Protein AF-A0A9D8CS56-F1 (afdb_monomer_lite)

Radius of gyration: 27.48 Å; chains: 1; bounding box: 89×61×82 Å

Secondary structure (DSSP, 8-state):
---PPPTTTT-EEEEE-SSSTHHHHHHHHHHHH-PEEEEPSS--GGGG--TTSSS--SS-HHHHHHHHHHHHHHHS--SEEEEEEEEEEE-SSSS--EEEEEEEEEEETTTTEEEEEEEEE-------EEE-TT-TTHHHHHHTTTTTTSEEEEEESS--SS-EEEE-SHHHHHHHHHHHGGGSTTS-EEEEEE-SGGG-HHHHHHHHHHHHHHHHHHHHHTTT-TT------------SS-SSSTTSTTTGGGTT------------------------------------PPPPPPPPPPP----

pLDDT: mean 74.25, std 27.92, range [23.66, 98.56]

Foldseek 3Di:
DPPPQQPQAQFEEEELDDPDLCVQQQPLLCVQRVYGYHYQPPDPLCCCPDQLGLRDHPDDQQVSQVVSQVVCVVRDVGQKGKYKDKHWDQDDPPVSQTKMKMKMWMAGNVVRDIDMDIDIDSQDLWDKDKDAQPDPCLQVVLVSLVAQLAWKWKAAPADSNDIDTDHRHSVSSNVSQNVHQCVHPNRMMMMTIDLDCNRGVSNSNRSSVRSNVRSVCSSVVCVVPPDDDDDDPPPPPPPPPPPPCPPCVPPPVPPVDDPDPDPDDDDDDDDDDDDDDDDDDDDDDDDDDDDDDDDDDDDDDDDDDDD

Sequence (307 aa):
MIASAHPYAGAVIGLATMHDKGRAVAPPFRRLLGARVLEVTGLDTDQLGTFSGDIARPASPVEVTDVKARMTFEAMDVDCAIASEGSYAPIDRVPLNAAGVEIMTFVDRKRGVVVTETLTTQRTNWRMQRFAAGDPRVEDAATALGLPRCGAIVMRNDDWSHPVKNLSTAAEVRAAIESEAPQSRDGLAVLIPDMRAHRNPWRMMAIRALAWRLARRLAHLFLRRAGLGPRALAARPALRVLRRAHRLDRGACRWLFRLRPRRGAAPARRPSNGLEAELPNLPGSALRLSGVRCAGPARPAAHRPGS

Structure (mmCIF, N/CA/C/O backbone):
data_AF-A0A9D8CS56-F1
#
_entry.id   AF-A0A9D8CS56-F1
#
loop_
_atom_site.group_PDB
_atom_site.id
_atom_site.type_symbol
_atom_site.label_atom_id
_atom_site.label_alt_id
_atom_site.label_comp_id
_atom_site.label_asym_id
_atom_site.label_entity_id
_atom_site.label_seq_id
_atom_site.pdbx_PDB_ins_code
_atom_site.Cartn_x
_atom_site.Cartn_y
_atom_site.Cartn_z
_atom_site.occupancy
_atom_site.B_iso_or_equiv
_atom_site.auth_seq_id
_atom_site.auth_comp_id
_atom_site.auth_asym_id
_atom_site.auth_atom_id
_atom_site.pdbx_PDB_model_num
ATOM 1 N N . MET A 1 1 ? -15.722 -1.149 42.951 1.00 38.47 1 MET A N 1
ATOM 2 C CA . MET A 1 1 ? -15.622 -0.436 41.658 1.00 38.47 1 MET A CA 1
ATOM 3 C C . MET A 1 1 ? -15.072 -1.407 40.630 1.00 38.47 1 MET A C 1
ATOM 5 O O . MET A 1 1 ? -13.915 -1.786 40.743 1.00 38.47 1 MET A O 1
ATOM 9 N N . ILE A 1 2 ? -15.895 -1.878 39.693 1.00 42.03 2 ILE A N 1
ATOM 10 C CA . ILE A 1 2 ? -15.407 -2.722 38.595 1.00 42.03 2 ILE A CA 1
ATOM 11 C C . ILE A 1 2 ? -14.601 -1.794 37.687 1.00 42.03 2 ILE A C 1
ATOM 13 O O . ILE A 1 2 ? -15.154 -0.824 37.168 1.00 42.03 2 ILE A O 1
ATOM 17 N N . ALA A 1 3 ? -13.296 -2.031 37.550 1.00 50.09 3 ALA A N 1
ATOM 18 C CA . ALA A 1 3 ? -12.499 -1.336 36.552 1.00 50.09 3 ALA A CA 1
ATOM 19 C C . ALA A 1 3 ? -13.155 -1.595 35.190 1.00 50.09 3 ALA A C 1
ATOM 21 O O . ALA A 1 3 ? -13.186 -2.732 34.723 1.00 50.09 3 ALA A O 1
ATOM 22 N N . SER A 1 4 ? -13.759 -0.559 34.603 1.00 63.44 4 SER A N 1
ATOM 23 C CA . SER A 1 4 ? -14.393 -0.672 33.293 1.00 63.44 4 SER A CA 1
ATOM 24 C C . SER A 1 4 ? -13.332 -1.132 32.299 1.00 63.44 4 SER A C 1
ATOM 26 O O . SER A 1 4 ? -12.314 -0.457 32.116 1.00 63.44 4 SER A O 1
ATOM 28 N N . ALA A 1 5 ? -13.535 -2.316 31.719 1.00 78.69 5 ALA A N 1
ATOM 29 C CA . ALA A 1 5 ? -12.629 -2.856 30.723 1.00 78.69 5 ALA A CA 1
ATOM 30 C C . ALA A 1 5 ? -12.507 -1.861 29.562 1.00 78.69 5 ALA A C 1
ATOM 32 O O . ALA A 1 5 ? -13.481 -1.222 29.154 1.00 78.69 5 ALA A O 1
ATOM 33 N N . HIS A 1 6 ? -11.294 -1.710 29.032 1.00 87.88 6 HIS A N 1
ATOM 34 C CA . HIS A 1 6 ? -11.052 -0.835 27.892 1.00 87.88 6 HIS A CA 1
ATOM 35 C C . HIS A 1 6 ? -12.007 -1.211 26.736 1.00 87.88 6 HIS A C 1
ATOM 37 O O . HIS A 1 6 ? -12.107 -2.391 26.410 1.00 87.88 6 HIS A O 1
ATOM 43 N N . PRO A 1 7 ? -12.687 -0.261 26.068 1.00 89.88 7 PRO A N 1
ATOM 44 C CA . PRO A 1 7 ? -13.789 -0.572 25.142 1.00 89.88 7 PRO A CA 1
ATOM 45 C C . PRO A 1 7 ? -13.367 -1.327 23.879 1.00 89.88 7 PRO A C 1
ATOM 47 O O . PRO A 1 7 ? -14.213 -1.887 23.191 1.00 89.88 7 PRO A O 1
ATOM 50 N N . TYR A 1 8 ? -12.070 -1.329 23.573 1.00 93.62 8 TYR A N 1
ATOM 51 C CA . TYR A 1 8 ? -11.487 -2.103 22.474 1.00 93.62 8 TYR A CA 1
ATOM 52 C C . TYR A 1 8 ? -10.752 -3.368 22.945 1.00 93.62 8 TYR A C 1
ATOM 54 O O . TYR A 1 8 ? -10.103 -4.025 22.134 1.00 93.62 8 TYR A O 1
ATOM 62 N N . ALA A 1 9 ? -10.806 -3.699 24.241 1.00 93.69 9 ALA A N 1
ATOM 63 C CA . ALA A 1 9 ? -10.206 -4.923 24.759 1.00 93.69 9 ALA A CA 1
ATOM 64 C C . ALA A 1 9 ? -10.926 -6.148 24.180 1.00 93.69 9 ALA A C 1
ATOM 66 O O . ALA A 1 9 ? -12.146 -6.247 24.280 1.00 93.69 9 ALA A O 1
ATOM 67 N N . GLY A 1 10 ? -10.186 -7.063 23.550 1.00 94.19 10 GLY A N 1
ATOM 68 C CA . GLY A 1 10 ? -10.759 -8.275 22.949 1.00 94.19 10 GLY A CA 1
ATOM 69 C C . GLY A 1 10 ? -11.672 -8.032 21.739 1.00 94.19 10 GLY A C 1
ATOM 70 O O . GLY A 1 10 ? -12.295 -8.974 21.255 1.00 94.19 10 GLY A O 1
ATOM 71 N N . ALA A 1 11 ? -11.762 -6.794 21.242 1.00 94.81 11 ALA A N 1
ATOM 72 C CA . ALA A 1 11 ? -12.674 -6.441 20.160 1.00 94.81 11 ALA A CA 1
ATOM 73 C C . ALA A 1 11 ? -12.340 -7.181 18.857 1.00 94.81 11 ALA A C 1
ATOM 75 O O . ALA A 1 11 ? -11.174 -7.445 18.551 1.00 94.81 11 ALA A O 1
ATOM 76 N N . VAL A 1 12 ? -13.370 -7.458 18.061 1.00 96.88 12 VAL A N 1
ATOM 77 C CA . VAL A 1 12 ? -13.216 -7.877 16.667 1.00 96.88 12 VAL A CA 1
ATOM 78 C C . VAL A 1 12 ? -13.220 -6.623 15.798 1.00 96.88 12 VAL A C 1
ATOM 80 O O . VAL A 1 12 ? -14.132 -5.804 15.887 1.00 96.88 12 VAL A O 1
ATOM 83 N N . ILE A 1 13 ? -12.170 -6.450 15.000 1.00 97.31 13 ILE A N 1
ATOM 84 C CA . ILE A 1 13 ? -11.961 -5.276 14.157 1.00 97.31 13 ILE A CA 1
ATOM 85 C C . ILE A 1 13 ? -11.807 -5.752 12.718 1.00 97.31 13 ILE A C 1
ATOM 87 O O . ILE A 1 13 ? -10.907 -6.538 12.423 1.00 97.31 13 ILE A O 1
ATOM 91 N N . GLY A 1 14 ? -12.662 -5.275 11.822 1.00 96.50 14 GLY A N 1
ATOM 92 C CA . GLY A 1 14 ? -12.523 -5.579 10.405 1.00 96.50 14 GLY A CA 1
ATOM 93 C C . GLY A 1 14 ? -11.426 -4.726 9.758 1.00 96.50 14 GLY A C 1
ATOM 94 O O . GLY A 1 14 ? -11.225 -3.567 10.118 1.00 96.50 14 GLY A O 1
ATOM 95 N N . LEU A 1 15 ? -10.679 -5.301 8.825 1.00 95.50 15 LEU A N 1
ATOM 96 C CA . LEU A 1 15 ? -9.621 -4.637 8.073 1.00 95.50 15 LEU A CA 1
ATOM 97 C C . LEU A 1 15 ? -10.021 -4.577 6.601 1.00 95.50 15 LEU A C 1
ATOM 99 O O . LEU A 1 15 ? -9.930 -5.580 5.892 1.00 95.50 15 LEU A O 1
ATOM 103 N N . ALA A 1 16 ? -10.406 -3.388 6.140 1.00 90.00 16 ALA A N 1
ATOM 104 C CA . ALA A 1 16 ? -10.593 -3.113 4.724 1.00 90.00 16 ALA A CA 1
ATOM 105 C C . ALA A 1 16 ? -9.225 -3.034 4.047 1.00 90.00 16 ALA A C 1
ATOM 107 O O . ALA A 1 16 ? -8.492 -2.039 4.129 1.00 90.00 16 ALA A O 1
ATOM 108 N N . THR A 1 17 ? -8.850 -4.132 3.407 1.00 81.81 17 THR A N 1
ATOM 109 C CA . THR A 1 17 ? -7.594 -4.247 2.684 1.00 81.81 17 THR A CA 1
ATOM 110 C C . THR A 1 17 ? -7.735 -5.191 1.509 1.00 81.81 17 THR A C 1
ATOM 112 O O . THR A 1 17 ? -8.437 -6.189 1.584 1.00 81.81 17 THR A O 1
ATOM 115 N N . MET A 1 18 ? -6.955 -4.923 0.468 1.00 72.25 18 MET A N 1
ATOM 116 C CA . MET A 1 18 ? -6.592 -5.919 -0.529 1.00 72.25 18 MET A CA 1
ATOM 117 C C . MET A 1 18 ? -5.161 -6.393 -0.261 1.00 72.25 18 MET A C 1
ATOM 119 O O . MET A 1 18 ? -4.264 -5.569 -0.042 1.00 72.25 18 MET A O 1
ATOM 123 N N . HIS A 1 19 ? -4.968 -7.712 -0.297 1.00 69.56 19 HIS A N 1
ATOM 124 C CA . HIS A 1 19 ? -3.687 -8.427 -0.229 1.00 69.56 19 HIS A CA 1
ATOM 125 C C . HIS A 1 19 ? -2.880 -8.272 1.081 1.00 69.56 19 HIS A C 1
ATOM 127 O O . HIS A 1 19 ? -2.204 -7.263 1.289 1.00 69.56 19 HIS A O 1
ATOM 133 N N . ASP A 1 20 ? -2.850 -9.325 1.906 1.00 80.31 20 ASP A N 1
ATOM 134 C CA . ASP A 1 20 ? -1.835 -9.663 2.927 1.00 80.31 20 ASP A CA 1
ATOM 135 C C . ASP A 1 20 ? -1.492 -8.627 4.019 1.00 80.31 20 ASP A C 1
ATOM 137 O O . ASP A 1 20 ? -0.599 -8.868 4.841 1.00 80.31 20 ASP A O 1
ATOM 141 N N . LYS A 1 21 ? -2.139 -7.456 4.071 1.00 89.44 21 LYS A N 1
ATOM 142 C CA . LYS A 1 21 ? -1.779 -6.406 5.043 1.00 89.44 21 LYS A CA 1
ATOM 143 C C . LYS A 1 21 ? -2.102 -6.809 6.483 1.00 89.44 21 LYS A C 1
ATOM 145 O O . LYS A 1 21 ? -1.465 -6.289 7.404 1.00 89.44 21 LYS A O 1
ATOM 150 N N . GLY A 1 22 ? -3.010 -7.755 6.715 1.00 91.06 22 GLY A N 1
ATOM 151 C CA . GLY A 1 22 ? -3.339 -8.271 8.042 1.00 91.06 22 GLY A CA 1
ATOM 152 C C . GLY A 1 22 ? -2.123 -8.828 8.775 1.00 91.06 22 GLY A C 1
ATOM 153 O O . GLY A 1 22 ? -2.004 -8.626 9.984 1.00 91.06 22 GLY A O 1
ATOM 154 N N . ARG A 1 23 ? -1.126 -9.382 8.068 1.00 93.56 23 ARG A N 1
ATOM 155 C CA . ARG A 1 23 ? 0.134 -9.838 8.692 1.00 93.56 23 ARG A CA 1
ATOM 156 C C . ARG A 1 23 ? 0.931 -8.705 9.353 1.00 93.56 23 ARG A C 1
ATOM 158 O O . ARG A 1 23 ? 1.669 -8.931 10.316 1.00 93.56 23 ARG A O 1
ATOM 165 N N . ALA A 1 24 ? 0.789 -7.478 8.853 1.00 95.50 24 ALA A N 1
ATOM 166 C CA . ALA A 1 24 ? 1.394 -6.286 9.439 1.00 95.50 24 ALA A CA 1
ATOM 167 C C . ALA A 1 24 ? 0.496 -5.639 10.501 1.00 95.50 24 ALA A C 1
ATOM 169 O O . ALA A 1 24 ? 1.011 -5.217 11.538 1.00 95.50 24 ALA A O 1
ATOM 170 N N . VAL A 1 25 ? -0.817 -5.578 10.257 1.00 97.38 25 VAL A N 1
ATOM 171 C CA . VAL A 1 25 ? -1.771 -4.827 11.090 1.00 97.38 25 VAL A CA 1
ATOM 172 C C . VAL A 1 25 ? -2.253 -5.613 12.310 1.00 97.38 25 VAL A C 1
ATOM 174 O O . VAL A 1 25 ? -2.363 -5.040 13.389 1.00 97.38 25 VAL A O 1
ATOM 177 N N . ALA A 1 26 ? -2.504 -6.917 12.196 1.00 96.88 26 ALA A N 1
ATOM 178 C CA . ALA A 1 26 ? -3.077 -7.706 13.287 1.00 96.88 26 ALA A CA 1
ATOM 179 C C . ALA A 1 26 ? -2.172 -7.823 14.534 1.00 96.88 26 ALA A C 1
ATOM 181 O O . ALA A 1 26 ? -2.681 -7.674 15.651 1.00 96.88 26 ALA A O 1
ATOM 182 N N . PRO A 1 27 ? -0.843 -8.053 14.419 1.00 97.81 27 PRO A N 1
ATOM 183 C CA . PRO A 1 27 ? -0.015 -8.315 15.598 1.00 97.81 27 PRO A CA 1
ATOM 184 C C . PRO A 1 27 ? 0.038 -7.167 16.626 1.00 97.81 27 PRO A C 1
ATOM 186 O O . PRO A 1 27 ? -0.083 -7.467 17.816 1.00 97.81 27 PRO A O 1
ATOM 189 N N . PRO A 1 28 ? 0.168 -5.880 16.235 1.00 97.94 28 PRO A N 1
ATOM 190 C CA . PRO A 1 28 ? 0.098 -4.762 17.180 1.00 97.94 28 PRO A CA 1
ATOM 191 C C . PRO A 1 28 ? -1.210 -4.690 17.976 1.00 97.94 28 PRO A C 1
ATOM 193 O O . PRO A 1 28 ? -1.183 -4.507 19.193 1.00 97.94 28 PRO A O 1
ATOM 196 N N . PHE A 1 29 ? -2.351 -4.877 17.308 1.00 97.62 29 PHE A N 1
ATOM 197 C CA . PHE A 1 29 ? -3.674 -4.814 17.936 1.00 97.62 29 PHE A CA 1
ATOM 198 C C . PHE A 1 29 ? -3.899 -5.979 18.898 1.00 97.62 29 PHE A C 1
ATOM 200 O O . PHE A 1 29 ? -4.307 -5.763 20.040 1.00 97.62 29 PHE A O 1
ATOM 207 N N . ARG A 1 30 ? -3.522 -7.197 18.493 1.00 97.56 30 ARG A N 1
ATOM 208 C CA . ARG A 1 30 ? -3.551 -8.369 19.374 1.00 97.56 30 ARG A CA 1
ATOM 209 C C . ARG A 1 30 ? -2.688 -8.158 20.616 1.00 97.56 30 ARG A C 1
ATOM 211 O O . ARG A 1 30 ? -3.107 -8.474 21.722 1.00 97.56 30 ARG A O 1
ATOM 218 N N . ARG A 1 31 ? -1.481 -7.610 20.447 1.00 96.94 31 ARG A N 1
ATOM 219 C CA . ARG A 1 31 ? -0.502 -7.456 21.534 1.00 96.94 31 ARG A CA 1
ATOM 220 C C . ARG A 1 31 ? -0.888 -6.394 22.565 1.00 96.94 31 ARG A C 1
ATOM 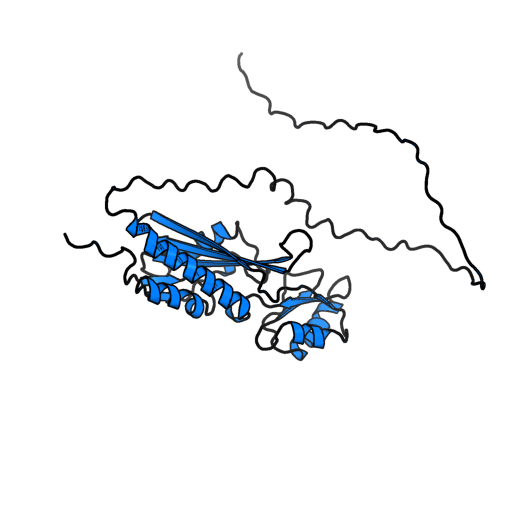222 O O . ARG A 1 31 ? -0.527 -6.565 23.728 1.00 96.94 31 ARG A O 1
ATOM 229 N N . LEU A 1 32 ? -1.537 -5.307 22.141 1.00 95.75 32 LEU A N 1
ATOM 230 C CA . LEU A 1 32 ? -1.844 -4.156 23.003 1.00 95.75 32 LEU A CA 1
ATOM 231 C C . LEU A 1 32 ? -3.288 -4.110 23.499 1.00 95.75 32 LEU A C 1
ATOM 233 O O . LEU A 1 32 ? -3.533 -3.580 24.575 1.00 95.75 32 LEU A O 1
ATOM 237 N N . LEU A 1 33 ? -4.233 -4.633 22.720 1.00 94.94 33 LEU A N 1
ATOM 238 C CA . LEU A 1 33 ? -5.662 -4.580 23.031 1.00 94.94 33 LEU A CA 1
ATOM 239 C C . LEU A 1 33 ? -6.274 -5.977 23.194 1.00 94.94 33 LEU A C 1
ATOM 241 O O . LEU A 1 33 ? -7.449 -6.088 23.514 1.00 94.94 33 LEU A O 1
ATOM 245 N N . GLY A 1 34 ? -5.539 -7.059 22.914 1.00 96.31 34 GLY A N 1
ATOM 246 C CA . GLY A 1 34 ? -6.143 -8.392 22.792 1.00 96.31 34 GLY A CA 1
ATOM 247 C C . GLY A 1 34 ? -7.132 -8.500 21.623 1.00 96.31 34 GLY A C 1
ATOM 248 O O . GLY A 1 34 ? -7.847 -9.490 21.519 1.00 96.31 34 GLY A O 1
ATOM 249 N N . ALA A 1 35 ? -7.192 -7.487 20.753 1.00 96.81 35 ALA A N 1
ATOM 250 C CA . ALA A 1 35 ? -8.159 -7.407 19.670 1.00 96.81 35 ALA A CA 1
ATOM 251 C C . ALA A 1 35 ? -7.811 -8.374 18.529 1.00 96.81 35 ALA A C 1
ATOM 253 O O . ALA A 1 35 ? -6.639 -8.613 18.218 1.00 96.81 35 ALA A O 1
ATOM 254 N N . ARG A 1 36 ? -8.847 -8.902 17.876 1.00 97.12 36 ARG A N 1
ATOM 255 C CA . ARG A 1 36 ? -8.748 -9.749 16.686 1.00 97.12 36 ARG A CA 1
ATOM 256 C C . ARG A 1 36 ? -9.002 -8.894 15.454 1.00 97.12 36 ARG A C 1
ATOM 258 O O . ARG A 1 36 ? -10.095 -8.364 15.295 1.00 97.12 36 ARG A O 1
ATOM 265 N N . VAL A 1 37 ? -8.004 -8.780 14.585 1.00 96.56 37 VAL A N 1
ATOM 266 C CA . VAL A 1 37 ? -8.152 -8.100 13.293 1.00 96.56 37 VAL A CA 1
ATOM 267 C C . VAL A 1 37 ? -8.485 -9.143 12.234 1.00 96.56 37 VAL A C 1
ATOM 269 O O . VAL A 1 37 ? -7.716 -10.089 12.064 1.00 96.56 37 VAL A O 1
ATOM 272 N N . LEU A 1 38 ? -9.620 -8.982 11.559 1.00 94.25 38 LEU A N 1
ATOM 273 C CA . LEU A 1 38 ? -10.092 -9.882 10.509 1.00 94.25 38 LEU A CA 1
ATOM 274 C C . LEU A 1 38 ? -10.072 -9.150 9.169 1.00 94.25 38 LEU A C 1
ATOM 276 O O . LEU A 1 38 ? -10.568 -8.032 9.075 1.00 94.25 38 LEU A O 1
ATOM 280 N N . GLU A 1 39 ? -9.485 -9.755 8.141 1.00 91.81 39 GLU A N 1
ATOM 281 C CA . GLU A 1 39 ? -9.526 -9.187 6.792 1.00 91.81 39 GLU A CA 1
ATOM 282 C C . GLU A 1 39 ? -10.922 -9.347 6.198 1.00 91.81 39 GLU A C 1
ATOM 284 O O . GLU A 1 39 ? -11.537 -10.408 6.316 1.00 91.81 39 GLU A O 1
ATOM 289 N N . VAL A 1 40 ? -11.418 -8.287 5.563 1.00 85.56 40 VAL A N 1
ATOM 290 C CA . VAL A 1 40 ? -12.687 -8.346 4.843 1.00 85.56 40 VAL A CA 1
ATOM 291 C C . VAL A 1 40 ? -12.447 -8.980 3.476 1.00 85.56 40 VAL A C 1
ATOM 293 O O . VAL A 1 40 ? -11.606 -8.512 2.710 1.00 85.56 40 VAL A O 1
ATOM 296 N N . THR A 1 41 ? -13.185 -10.040 3.158 1.00 74.12 41 THR A N 1
ATOM 297 C CA . THR A 1 41 ? -13.141 -10.690 1.845 1.00 74.12 41 THR A CA 1
ATOM 298 C C . THR A 1 41 ? -14.071 -9.981 0.858 1.00 74.12 41 THR A C 1
ATOM 300 O O . THR A 1 41 ? -15.102 -9.436 1.240 1.00 74.12 41 THR A O 1
ATOM 303 N N . GLY A 1 42 ? -13.710 -9.968 -0.428 1.00 68.12 42 GLY A N 1
ATOM 304 C CA . GLY A 1 42 ? -14.586 -9.462 -1.495 1.00 68.12 42 GLY A CA 1
ATOM 305 C C . GLY A 1 42 ? -14.725 -7.936 -1.605 1.00 68.12 42 GLY A C 1
ATOM 306 O O . GLY A 1 42 ? -15.466 -7.478 -2.469 1.00 68.12 42 GLY A O 1
ATOM 307 N N . LEU A 1 43 ? -14.014 -7.139 -0.795 1.00 76.44 43 LEU A N 1
ATOM 308 C CA . LEU A 1 43 ? -13.958 -5.684 -0.981 1.00 76.44 43 LEU A CA 1
ATOM 309 C C . LEU A 1 43 ? -12.937 -5.305 -2.057 1.00 76.44 43 LEU A C 1
ATOM 311 O O . LEU A 1 43 ? -11.724 -5.389 -1.840 1.00 76.44 43 LEU A O 1
ATOM 315 N N . ASP A 1 44 ? -13.431 -4.806 -3.187 1.00 76.31 44 ASP A N 1
ATOM 316 C CA . ASP A 1 44 ? -12.600 -4.148 -4.189 1.00 76.31 44 ASP A CA 1
ATOM 317 C C . ASP A 1 44 ? -12.319 -2.694 -3.777 1.00 76.31 44 ASP A C 1
ATOM 319 O O . ASP A 1 44 ? -13.044 -1.753 -4.100 1.00 76.31 44 ASP A O 1
ATOM 323 N N . THR A 1 45 ? -11.245 -2.506 -3.010 1.00 72.19 45 THR A N 1
ATOM 324 C CA . THR A 1 45 ? -10.807 -1.169 -2.585 1.00 72.19 45 THR A CA 1
ATOM 325 C C . THR A 1 45 ? -10.063 -0.394 -3.676 1.00 72.19 45 THR A C 1
ATOM 327 O O . THR A 1 45 ? -9.766 0.787 -3.464 1.00 72.19 45 THR A O 1
ATOM 330 N N . ASP A 1 46 ? -9.744 -1.028 -4.811 1.00 76.56 46 ASP A N 1
ATOM 331 C CA . ASP A 1 46 ? -9.044 -0.386 -5.927 1.00 76.56 46 ASP A CA 1
ATOM 332 C C . ASP A 1 46 ? -9.976 0.570 -6.701 1.00 76.56 46 ASP A C 1
ATOM 334 O O . ASP A 1 46 ? -9.492 1.517 -7.325 1.00 76.56 46 ASP A O 1
ATOM 338 N N . GLN A 1 47 ? -11.303 0.447 -6.538 1.00 75.38 47 GLN A N 1
ATOM 339 C CA . GLN A 1 47 ? -12.297 1.430 -7.009 1.00 75.38 47 GLN A CA 1
ATOM 340 C C . GLN A 1 47 ? -12.091 2.835 -6.419 1.00 75.38 47 GLN A C 1
ATOM 342 O O . GLN A 1 47 ? -12.469 3.836 -7.023 1.00 75.38 47 GLN A O 1
ATOM 347 N N . LEU A 1 48 ? -11.456 2.930 -5.246 1.00 73.69 48 LEU A N 1
ATOM 348 C CA . LEU A 1 48 ? -11.109 4.202 -4.600 1.00 73.69 48 LEU A CA 1
ATOM 349 C C . LEU A 1 48 ? -9.710 4.704 -4.992 1.00 73.69 48 LEU A C 1
ATOM 351 O O . LEU A 1 48 ? -9.144 5.585 -4.336 1.00 73.69 48 LEU A O 1
ATOM 355 N N . GLY A 1 49 ? -9.149 4.137 -6.058 1.00 74.69 49 GLY A N 1
ATOM 356 C CA . GLY A 1 49 ? -7.824 4.419 -6.575 1.00 74.69 49 GLY A CA 1
ATOM 357 C C . GLY A 1 49 ? -6.842 3.288 -6.285 1.00 74.69 49 GLY A C 1
ATOM 358 O O . GLY A 1 49 ? -6.801 2.717 -5.191 1.00 74.69 49 GLY A O 1
ATOM 359 N N . THR A 1 50 ? -5.992 3.023 -7.270 1.00 76.94 50 THR A N 1
ATOM 360 C CA . THR A 1 50 ? -4.953 1.986 -7.210 1.00 76.94 50 THR A CA 1
ATOM 361 C C . THR A 1 50 ? -3.626 2.574 -6.757 1.00 76.94 50 THR A C 1
ATOM 363 O O . THR A 1 50 ? -3.326 3.751 -6.966 1.00 76.94 50 THR A O 1
ATOM 366 N N . PHE A 1 51 ? -2.774 1.736 -6.166 1.00 76.75 51 PHE A N 1
ATOM 367 C CA . PHE A 1 51 ? -1.421 2.168 -5.822 1.00 76.75 51 PHE A CA 1
ATOM 368 C C . PHE A 1 51 ? -0.547 2.395 -7.072 1.00 76.75 51 PHE A C 1
ATOM 370 O O . PHE A 1 51 ? 0.313 3.270 -7.076 1.00 76.75 51 PHE A O 1
ATOM 377 N N . SER A 1 52 ? -0.758 1.608 -8.128 1.00 74.44 52 SER A N 1
ATOM 378 C CA . SER A 1 52 ? -0.020 1.707 -9.393 1.00 74.44 52 SER A CA 1
ATOM 379 C C . SER A 1 52 ? -0.382 2.940 -10.226 1.00 74.44 52 SER A C 1
ATOM 381 O O . SER A 1 52 ? 0.374 3.278 -11.131 1.00 74.44 52 SER A O 1
ATOM 383 N N . GLY A 1 53 ? -1.471 3.638 -9.888 1.00 74.31 53 GLY A N 1
ATOM 384 C CA . GLY A 1 53 ? -1.848 4.915 -10.495 1.00 74.31 53 GLY A CA 1
ATOM 385 C C . GLY A 1 53 ? -2.752 4.811 -11.726 1.00 74.31 53 GLY A C 1
ATOM 386 O O . GLY A 1 53 ? -3.114 5.846 -12.272 1.00 74.31 53 GLY A O 1
ATOM 387 N N . ASP A 1 54 ? -3.149 3.603 -12.131 1.00 76.38 54 ASP A N 1
ATOM 388 C CA . ASP A 1 54 ? -4.065 3.348 -13.252 1.00 76.38 54 ASP A CA 1
ATOM 389 C C . ASP A 1 54 ? -5.502 3.806 -12.957 1.00 76.38 54 ASP A C 1
ATOM 391 O O . ASP A 1 54 ? -6.159 4.392 -13.812 1.00 76.38 54 ASP A O 1
ATOM 395 N N . ILE A 1 55 ? -5.966 3.628 -11.718 1.00 78.81 55 ILE A N 1
ATOM 396 C CA . ILE A 1 55 ? -7.209 4.239 -11.221 1.00 78.81 55 ILE A CA 1
ATOM 397 C C . ILE A 1 55 ? -6.855 5.404 -10.299 1.00 78.81 55 ILE A C 1
ATOM 399 O O . ILE A 1 55 ? -6.179 5.213 -9.280 1.00 78.81 55 ILE A O 1
ATOM 403 N N . ALA A 1 56 ? -7.323 6.604 -10.650 1.00 81.00 56 ALA A N 1
ATOM 404 C CA . ALA A 1 56 ? -7.119 7.820 -9.872 1.00 81.00 56 ALA A CA 1
ATOM 405 C C . ALA A 1 56 ? -7.937 7.815 -8.573 1.00 81.00 56 ALA A C 1
ATOM 407 O O . ALA A 1 56 ? -9.030 7.257 -8.495 1.00 81.00 56 ALA A O 1
ATOM 408 N N . ARG A 1 57 ? -7.417 8.487 -7.542 1.00 81.44 57 ARG A N 1
ATOM 409 C CA . ARG A 1 57 ? -8.137 8.657 -6.274 1.00 81.44 57 ARG A CA 1
ATOM 410 C C . ARG A 1 57 ? -9.230 9.718 -6.429 1.00 81.44 57 ARG A C 1
ATOM 412 O O . ARG A 1 57 ? -8.935 10.788 -6.961 1.00 81.44 57 ARG A O 1
ATOM 419 N N . PRO A 1 58 ? -10.444 9.488 -5.900 1.00 82.06 58 PRO A N 1
ATOM 420 C CA . PRO A 1 58 ? -11.521 10.476 -5.958 1.00 82.06 58 PRO A CA 1
ATOM 421 C C . PRO A 1 58 ? -11.336 11.626 -4.951 1.00 82.06 58 PRO A C 1
ATOM 423 O O . PRO A 1 58 ? -11.990 12.657 -5.071 1.00 82.06 58 PRO A O 1
ATOM 426 N N . ALA A 1 59 ? -10.469 11.451 -3.947 1.00 86.12 59 ALA A N 1
ATOM 427 C CA . ALA A 1 59 ? -10.277 12.384 -2.840 1.00 86.12 59 ALA A CA 1
ATOM 428 C C . ALA A 1 59 ? -8.848 12.306 -2.267 1.00 86.12 59 ALA A C 1
ATOM 430 O O . ALA A 1 59 ? -7.994 11.562 -2.767 1.00 86.12 59 ALA A O 1
ATOM 431 N N . SER A 1 60 ? -8.567 13.067 -1.203 1.00 86.75 60 SER A N 1
ATOM 432 C CA . SER A 1 60 ? -7.261 13.014 -0.543 1.00 86.75 60 SER A CA 1
ATOM 433 C C . SER A 1 60 ? -6.987 11.625 0.060 1.00 86.75 60 SER A C 1
ATOM 435 O O . SER A 1 60 ? -7.919 10.905 0.424 1.00 86.75 60 SER A O 1
ATOM 437 N N . PRO A 1 61 ? -5.713 11.230 0.248 1.00 87.06 61 PRO A N 1
ATOM 438 C CA . PRO A 1 61 ? -5.383 9.918 0.811 1.00 87.06 61 PRO A CA 1
ATOM 439 C C . PRO A 1 61 ? -5.999 9.668 2.200 1.00 87.06 61 PRO A C 1
ATOM 441 O O . PRO A 1 61 ? -6.346 8.537 2.529 1.00 87.06 61 PRO A O 1
ATOM 444 N N . VAL A 1 62 ? -6.165 10.719 3.011 1.00 89.19 62 VAL A N 1
ATOM 445 C CA . VAL A 1 62 ? -6.800 10.632 4.336 1.00 89.19 62 VAL A CA 1
ATOM 446 C C . VAL A 1 62 ? -8.293 10.338 4.214 1.00 89.19 62 VAL A C 1
ATOM 448 O O . VAL A 1 62 ? -8.786 9.443 4.894 1.00 89.19 62 VAL A O 1
ATOM 451 N N . GLU A 1 63 ? -8.997 11.052 3.333 1.00 90.06 63 GLU A N 1
ATOM 452 C CA . GLU A 1 63 ? -10.429 10.840 3.084 1.00 90.06 63 GLU A CA 1
ATOM 453 C C . GLU A 1 63 ? -10.681 9.449 2.498 1.00 90.06 63 GLU A C 1
ATOM 455 O O . GLU A 1 63 ? -11.538 8.721 2.990 1.00 90.06 63 GLU A O 1
ATOM 460 N N . VAL A 1 64 ? -9.865 9.032 1.524 1.00 90.69 64 VAL A N 1
ATOM 461 C CA . VAL A 1 64 ? -9.923 7.682 0.947 1.00 90.69 64 VAL A CA 1
ATOM 462 C C . VAL A 1 64 ? -9.723 6.610 2.020 1.00 90.69 64 VAL A C 1
ATOM 464 O O . VAL A 1 64 ? -10.421 5.601 2.001 1.00 90.69 64 VAL A O 1
ATOM 467 N N . THR A 1 65 ? -8.815 6.815 2.981 1.00 93.06 65 THR A N 1
ATOM 468 C CA . THR A 1 65 ? -8.594 5.836 4.060 1.00 93.06 65 THR A CA 1
ATOM 469 C C . THR A 1 65 ? -9.812 5.710 4.981 1.00 93.06 65 THR A C 1
ATOM 471 O O . THR A 1 65 ? -10.154 4.595 5.369 1.00 93.06 65 THR A O 1
ATOM 474 N N . ASP A 1 66 ? -10.490 6.813 5.317 1.00 93.62 66 ASP A N 1
ATOM 475 C CA . ASP A 1 66 ? -11.721 6.764 6.124 1.00 93.62 66 ASP A CA 1
ATOM 476 C C . ASP A 1 66 ? -12.856 6.053 5.378 1.00 93.62 66 ASP A C 1
ATOM 478 O O . ASP A 1 66 ? -13.480 5.147 5.932 1.00 93.62 66 ASP A O 1
ATOM 482 N N . VAL A 1 67 ? -13.070 6.390 4.100 1.00 92.69 67 VAL A N 1
ATOM 483 C CA . VAL A 1 67 ? -14.071 5.715 3.257 1.00 92.69 67 VAL A CA 1
ATOM 484 C C . VAL A 1 67 ? -13.771 4.219 3.169 1.00 92.69 67 VAL A C 1
ATOM 486 O O . VAL A 1 67 ? -14.658 3.410 3.438 1.00 92.69 67 VAL A O 1
ATOM 489 N N . LYS A 1 68 ? -12.510 3.837 2.911 1.00 92.12 68 LYS A N 1
ATOM 490 C CA . LYS A 1 68 ? -12.080 2.429 2.905 1.00 92.12 68 LYS A CA 1
ATOM 491 C C . LYS A 1 68 ? -12.413 1.735 4.220 1.00 92.12 68 LYS A C 1
ATOM 493 O O . LYS A 1 68 ? -12.962 0.641 4.198 1.00 92.12 68 LYS A O 1
ATOM 498 N N . ALA A 1 69 ? -12.127 2.358 5.365 1.00 94.56 69 ALA A N 1
ATOM 499 C CA . ALA A 1 69 ? -12.444 1.759 6.660 1.00 94.56 69 ALA A CA 1
ATOM 500 C C . ALA A 1 69 ? -13.953 1.507 6.794 1.00 94.56 69 ALA A C 1
ATOM 502 O O . ALA A 1 69 ? -14.354 0.428 7.226 1.00 94.56 69 ALA A O 1
ATOM 503 N N . ARG A 1 70 ? -14.790 2.455 6.363 1.00 94.75 70 ARG A N 1
ATOM 504 C CA . ARG A 1 70 ? -16.254 2.358 6.463 1.00 94.75 70 ARG A CA 1
ATOM 505 C C . ARG A 1 70 ? -16.877 1.287 5.570 1.00 94.75 70 ARG A C 1
ATOM 507 O O . ARG A 1 70 ? -17.850 0.684 6.010 1.00 94.75 70 ARG A O 1
ATOM 514 N N . MET A 1 71 ? -16.287 0.975 4.411 1.00 92.12 71 MET A N 1
ATOM 515 C CA . MET A 1 71 ? -16.739 -0.134 3.544 1.00 92.12 71 MET A CA 1
ATOM 516 C C . MET A 1 71 ? -16.782 -1.481 4.283 1.00 92.12 71 MET A C 1
ATOM 518 O O . MET A 1 71 ? -17.573 -2.359 3.956 1.00 92.12 71 MET A O 1
ATOM 522 N N . THR A 1 72 ? -15.968 -1.640 5.331 1.00 93.38 72 THR A N 1
ATOM 523 C CA . THR A 1 72 ? -15.985 -2.832 6.191 1.00 93.38 72 THR A CA 1
ATOM 524 C C . THR A 1 72 ? -17.367 -3.122 6.772 1.00 93.38 72 THR A C 1
ATOM 526 O O . THR A 1 72 ? -17.732 -4.283 6.907 1.00 93.38 72 THR A O 1
ATOM 529 N N . PHE A 1 73 ? -18.142 -2.089 7.111 1.00 93.38 73 PHE A N 1
ATOM 530 C CA . PHE A 1 73 ? -19.437 -2.249 7.777 1.00 93.38 73 PHE A CA 1
ATOM 531 C C . PHE A 1 73 ? -20.544 -2.762 6.857 1.00 93.38 73 PHE A C 1
ATOM 533 O O . PHE A 1 73 ? -21.568 -3.222 7.354 1.00 93.38 73 PHE A O 1
ATOM 540 N N . GLU A 1 74 ? -20.345 -2.669 5.544 1.00 90.19 74 GLU A N 1
ATOM 541 C CA . GLU A 1 74 ? -21.266 -3.202 4.538 1.00 90.19 74 GLU A CA 1
ATOM 542 C C . GLU A 1 74 ? -21.009 -4.693 4.290 1.00 90.19 74 GLU A C 1
ATOM 544 O O . GLU A 1 74 ? -21.932 -5.445 3.997 1.00 90.19 74 GLU A O 1
ATOM 549 N N . ALA A 1 75 ? -19.756 -5.128 4.445 1.00 87.88 75 ALA A N 1
ATOM 550 C CA . ALA A 1 75 ? -19.318 -6.489 4.147 1.00 87.88 75 ALA A CA 1
ATOM 551 C C . ALA A 1 75 ? -19.142 -7.379 5.392 1.00 87.88 75 ALA A C 1
ATOM 553 O O . ALA A 1 75 ? -19.047 -8.599 5.270 1.00 87.88 75 ALA A O 1
ATOM 554 N N . MET A 1 76 ? -19.069 -6.798 6.593 1.00 90.25 76 MET A N 1
ATOM 555 C CA . MET A 1 76 ? -18.814 -7.527 7.833 1.00 90.25 76 MET A CA 1
ATOM 556 C C . MET A 1 76 ? -19.608 -6.943 9.005 1.00 90.25 76 MET A C 1
ATOM 558 O O . MET A 1 76 ? -19.592 -5.732 9.237 1.00 90.25 76 MET A O 1
ATOM 562 N N . ASP A 1 77 ? -20.240 -7.810 9.802 1.00 93.00 77 ASP A N 1
ATOM 563 C CA . ASP A 1 77 ? -20.931 -7.388 11.025 1.00 93.00 77 ASP A CA 1
ATOM 564 C C . ASP A 1 77 ? -19.945 -7.173 12.184 1.00 93.00 77 ASP A C 1
ATOM 566 O O . ASP A 1 77 ? -19.712 -8.032 13.035 1.00 93.00 77 ASP A O 1
ATOM 570 N N . VAL A 1 78 ? -19.302 -6.007 12.172 1.00 95.25 78 VAL A N 1
ATOM 571 C CA . VAL A 1 78 ? -18.379 -5.536 13.209 1.00 95.25 78 VAL A CA 1
ATOM 572 C C . VAL A 1 78 ? -18.646 -4.072 13.529 1.00 95.25 78 VAL A C 1
ATOM 574 O O . VAL A 1 78 ? -19.104 -3.300 12.692 1.00 95.25 78 VAL A O 1
ATOM 577 N N . ASP A 1 79 ? -18.305 -3.649 14.744 1.00 96.12 79 ASP A N 1
ATOM 578 C CA . ASP A 1 79 ? -18.471 -2.249 15.158 1.00 96.12 79 ASP A CA 1
ATOM 579 C C . ASP A 1 79 ? -17.234 -1.387 14.930 1.00 96.12 79 ASP A C 1
ATOM 581 O O . ASP A 1 79 ? -17.304 -0.157 14.991 1.00 96.12 79 ASP A O 1
ATOM 585 N N . CYS A 1 80 ? -16.096 -2.036 14.701 1.00 97.56 80 CYS A N 1
ATOM 586 C CA . CYS A 1 80 ? -14.804 -1.399 14.549 1.00 97.56 80 CYS A CA 1
ATOM 587 C C . CYS A 1 80 ? -14.179 -1.795 13.215 1.00 97.56 80 CYS A C 1
ATOM 589 O O . CYS A 1 80 ? -14.161 -2.976 12.863 1.00 97.56 80 CYS A O 1
ATOM 591 N N . ALA A 1 81 ? -13.610 -0.819 12.517 1.00 97.44 81 ALA A N 1
ATOM 592 C CA . ALA A 1 81 ? -12.949 -1.031 11.241 1.00 97.44 81 ALA A CA 1
ATOM 593 C C . ALA A 1 81 ? -11.613 -0.292 11.153 1.00 97.44 81 ALA A C 1
ATOM 595 O O . ALA A 1 81 ? -11.432 0.766 11.759 1.00 97.44 81 ALA A O 1
ATOM 596 N N . ILE A 1 82 ? -10.679 -0.848 10.384 1.00 97.38 82 ILE A N 1
ATOM 597 C CA . ILE A 1 82 ? -9.390 -0.247 10.046 1.00 97.38 82 ILE A CA 1
ATOM 598 C C . ILE A 1 82 ? -9.209 -0.276 8.532 1.00 97.38 82 ILE A C 1
ATOM 600 O O . ILE A 1 82 ? -9.544 -1.261 7.881 1.00 97.38 82 ILE A O 1
ATOM 604 N N . ALA A 1 83 ? -8.595 0.763 7.978 1.00 95.38 83 ALA A N 1
ATOM 605 C CA . ALA A 1 83 ? -8.029 0.733 6.634 1.00 95.38 83 ALA A CA 1
ATOM 606 C C . ALA A 1 83 ? -6.663 1.414 6.599 1.00 95.38 83 ALA A C 1
ATOM 608 O O . ALA A 1 83 ? -6.300 2.158 7.512 1.00 95.38 83 ALA A O 1
ATOM 609 N N . SER A 1 84 ? -5.909 1.156 5.529 1.00 94.12 84 SER A N 1
ATOM 610 C CA . SER A 1 84 ? -4.625 1.812 5.270 1.00 94.12 84 SER A CA 1
ATOM 611 C C . SER A 1 84 ? -4.481 2.256 3.819 1.00 94.12 84 SER A C 1
ATOM 613 O O . SER A 1 84 ? -4.854 1.520 2.901 1.00 94.12 84 SER A O 1
ATOM 615 N N . GLU A 1 85 ? -3.862 3.417 3.627 1.00 92.00 85 GLU A N 1
ATOM 616 C CA . GLU A 1 85 ? -3.506 3.994 2.331 1.00 92.00 85 GLU A CA 1
ATOM 617 C C . GLU A 1 85 ? -2.068 4.512 2.368 1.00 92.00 85 GLU A C 1
ATOM 619 O O . GLU A 1 85 ? -1.568 4.875 3.428 1.00 92.00 85 GLU A O 1
ATOM 624 N N . GLY A 1 86 ? -1.396 4.583 1.220 1.00 91.25 86 GLY A N 1
ATOM 625 C CA . GLY A 1 86 ? -0.046 5.135 1.180 1.00 91.25 86 GLY A CA 1
ATOM 626 C C . GLY A 1 86 ? 0.306 5.797 -0.140 1.00 91.25 86 GLY A C 1
ATOM 627 O O . GLY A 1 86 ? -0.300 5.521 -1.170 1.00 91.25 86 GLY A O 1
ATOM 628 N N . SER A 1 87 ? 1.310 6.664 -0.115 1.00 90.88 87 SER A N 1
ATOM 629 C CA . SER A 1 87 ? 1.870 7.324 -1.295 1.00 90.88 87 SER A CA 1
ATOM 630 C C . SER A 1 87 ? 3.387 7.334 -1.193 1.00 90.88 87 SER A C 1
ATOM 632 O O . SER A 1 87 ? 3.922 7.672 -0.141 1.00 90.88 87 SER A O 1
ATOM 634 N N . TYR A 1 88 ? 4.081 6.993 -2.278 1.00 91.50 88 TYR A N 1
ATOM 635 C CA . TYR A 1 88 ? 5.542 7.021 -2.347 1.00 91.50 88 TYR A CA 1
ATOM 636 C C . TYR A 1 88 ? 5.977 7.811 -3.570 1.00 91.50 88 TYR A C 1
ATOM 638 O O . TYR A 1 88 ? 5.480 7.582 -4.667 1.00 91.50 88 TYR A O 1
ATOM 646 N N . ALA A 1 89 ? 6.864 8.773 -3.350 1.00 85.75 89 ALA A N 1
ATOM 647 C CA . ALA A 1 89 ? 7.355 9.688 -4.367 1.00 85.75 89 ALA A CA 1
ATOM 648 C C . ALA A 1 89 ? 8.646 10.367 -3.861 1.00 85.75 89 ALA A C 1
ATOM 650 O O . ALA A 1 89 ? 8.993 10.250 -2.682 1.00 85.75 89 ALA A O 1
ATOM 651 N N . PRO A 1 90 ? 9.378 11.102 -4.710 1.00 81.69 90 PRO A N 1
ATOM 652 C CA . PRO A 1 90 ? 10.362 12.068 -4.229 1.00 81.69 90 PRO A CA 1
ATOM 653 C C . PRO A 1 90 ? 9.606 13.193 -3.502 1.00 81.69 90 PRO A C 1
ATOM 655 O O . PRO A 1 90 ? 8.875 13.942 -4.151 1.00 81.69 90 PRO A O 1
ATOM 658 N N . ILE A 1 91 ? 9.692 13.271 -2.169 1.00 67.69 91 ILE A N 1
ATOM 659 C CA . ILE A 1 91 ? 8.827 14.181 -1.381 1.00 67.69 91 ILE A CA 1
ATOM 660 C C . ILE A 1 91 ? 9.539 15.021 -0.321 1.00 67.69 91 ILE A C 1
ATOM 662 O O . ILE A 1 91 ? 8.899 15.914 0.234 1.00 67.69 91 ILE A O 1
ATOM 666 N N . ASP A 1 92 ? 10.838 14.836 -0.081 1.00 58.34 92 ASP A N 1
ATOM 667 C CA . ASP A 1 92 ? 11.562 15.709 0.848 1.00 58.34 92 ASP A CA 1
ATOM 668 C C . ASP A 1 92 ? 12.259 16.872 0.138 1.00 58.34 92 ASP A C 1
ATOM 670 O O . ASP A 1 92 ? 12.810 16.747 -0.955 1.00 58.34 92 ASP A O 1
ATOM 674 N N . ARG A 1 93 ? 12.154 18.058 0.749 1.00 55.22 93 ARG A N 1
ATOM 675 C CA . ARG A 1 93 ? 12.728 19.303 0.232 1.00 55.22 93 ARG A CA 1
ATOM 676 C C . ARG A 1 93 ? 14.242 19.160 0.107 1.00 55.22 93 ARG A C 1
ATOM 678 O O . ARG A 1 93 ? 14.888 18.806 1.082 1.00 55.22 93 ARG A O 1
ATOM 685 N N . VAL A 1 94 ? 14.727 19.497 -1.092 1.00 51.72 94 VAL A N 1
ATOM 686 C CA . VAL A 1 94 ? 16.120 19.642 -1.552 1.00 51.72 94 VAL A CA 1
ATOM 687 C C . VAL A 1 94 ? 17.172 19.132 -0.550 1.00 51.72 94 VAL A C 1
ATOM 689 O O . VAL A 1 94 ? 17.471 19.841 0.413 1.00 51.72 94 VAL A O 1
ATOM 692 N N . PRO A 1 95 ? 17.782 17.958 -0.799 1.00 56.66 95 PRO A N 1
ATOM 693 C CA . PRO A 1 95 ? 17.643 17.099 -1.985 1.00 56.66 95 PRO A CA 1
ATOM 694 C C . PRO A 1 95 ? 16.320 16.303 -2.016 1.00 56.66 95 PRO A C 1
ATOM 696 O O . PRO A 1 95 ? 15.809 15.917 -0.970 1.00 56.66 95 PRO A O 1
ATOM 699 N N . LEU A 1 96 ? 15.779 16.059 -3.224 1.00 69.75 96 LEU A N 1
ATOM 700 C CA . LEU A 1 96 ? 14.528 15.319 -3.499 1.00 69.75 96 LEU A CA 1
ATOM 701 C C . LEU A 1 96 ? 14.645 13.824 -3.155 1.00 69.75 96 LEU A C 1
ATOM 703 O O . LEU A 1 96 ? 14.607 12.958 -4.031 1.00 69.75 96 LEU A O 1
ATOM 707 N N . ASN A 1 97 ? 14.799 13.518 -1.873 1.00 79.31 97 ASN A N 1
ATOM 708 C CA . ASN A 1 97 ? 14.936 12.151 -1.405 1.00 79.31 97 ASN A CA 1
ATOM 709 C C . ASN A 1 97 ? 13.614 11.396 -1.555 1.00 79.31 97 ASN A C 1
ATOM 711 O O . ASN A 1 97 ? 12.516 11.930 -1.349 1.00 79.31 97 ASN A O 1
ATOM 715 N N . ALA A 1 98 ? 13.738 10.125 -1.924 1.00 88.19 98 ALA A N 1
ATOM 716 C CA . ALA A 1 98 ? 12.619 9.209 -1.979 1.00 88.19 98 ALA A CA 1
ATOM 717 C C . ALA A 1 98 ? 12.034 9.013 -0.578 1.00 88.19 98 ALA A C 1
ATOM 719 O O . ALA A 1 98 ? 12.748 8.676 0.367 1.00 88.19 98 ALA A O 1
ATOM 720 N N . ALA A 1 99 ? 10.724 9.191 -0.453 1.00 90.56 99 ALA A N 1
ATOM 721 C CA . ALA A 1 99 ? 10.028 8.952 0.795 1.00 90.56 99 ALA A CA 1
ATOM 722 C C . ALA A 1 99 ? 8.609 8.432 0.549 1.00 90.56 99 ALA A C 1
ATOM 724 O O . ALA A 1 99 ? 8.063 8.468 -0.555 1.00 90.56 99 ALA A O 1
ATOM 725 N N . GLY A 1 100 ? 8.043 7.869 1.606 1.00 92.25 100 GLY A N 1
ATOM 726 C CA . GLY A 1 100 ? 6.686 7.363 1.653 1.00 92.25 100 GLY A CA 1
ATOM 727 C C . GLY A 1 100 ? 5.899 8.012 2.768 1.00 92.25 100 GLY A C 1
ATOM 728 O O . GLY A 1 100 ? 6.453 8.347 3.813 1.00 92.25 100 GLY A O 1
ATOM 729 N N . VAL A 1 101 ? 4.598 8.129 2.553 1.00 93.00 101 VAL A N 1
ATOM 730 C CA . VAL A 1 101 ? 3.610 8.468 3.569 1.00 93.00 101 VAL A CA 1
ATOM 731 C C . VAL A 1 101 ? 2.618 7.320 3.633 1.00 93.00 101 VAL A C 1
ATOM 733 O O . VAL A 1 101 ? 1.990 6.996 2.632 1.00 93.00 101 VAL A O 1
ATOM 736 N N . GLU A 1 102 ? 2.478 6.716 4.803 1.00 95.44 102 GLU A N 1
ATOM 737 C CA . GLU A 1 102 ? 1.453 5.723 5.115 1.00 95.44 102 GLU A CA 1
ATOM 738 C C . GLU A 1 102 ? 0.407 6.356 6.033 1.00 95.44 102 GLU A C 1
ATOM 740 O O . GLU A 1 102 ? 0.742 7.118 6.940 1.00 95.44 102 GLU A O 1
ATOM 745 N N . ILE A 1 103 ? -0.861 6.039 5.809 1.00 95.94 103 ILE A N 1
ATOM 746 C CA . ILE A 1 103 ? -2.016 6.531 6.559 1.00 95.94 103 ILE A CA 1
ATOM 747 C C . ILE A 1 103 ? -2.832 5.324 7.004 1.00 95.94 103 ILE A C 1
ATOM 749 O O . ILE A 1 103 ? -2.992 4.360 6.260 1.00 95.94 103 ILE A O 1
ATOM 753 N N . MET A 1 104 ? -3.333 5.364 8.235 1.00 97.50 104 MET A N 1
ATOM 754 C CA . MET A 1 104 ? -4.186 4.320 8.784 1.00 97.50 104 MET A CA 1
ATOM 755 C C . MET A 1 104 ? -5.290 4.952 9.614 1.00 97.50 104 MET A C 1
ATOM 757 O O . MET A 1 104 ? -5.011 5.756 10.508 1.00 97.50 104 MET A O 1
ATOM 761 N N . THR A 1 105 ? -6.528 4.572 9.324 1.00 97.56 105 THR A N 1
ATOM 762 C CA . THR A 1 105 ? -7.718 5.089 10.001 1.00 97.56 105 THR A CA 1
ATOM 763 C C . THR A 1 105 ? -8.424 3.953 10.713 1.00 97.56 105 THR A C 1
ATOM 765 O O . THR A 1 105 ? -8.649 2.903 10.121 1.00 97.56 105 THR A O 1
ATOM 768 N N . PHE A 1 106 ? -8.756 4.177 11.981 1.00 98.06 106 PHE A N 1
ATOM 769 C CA . PHE A 1 106 ? -9.653 3.357 12.785 1.00 98.06 106 PHE A CA 1
ATOM 770 C C . PHE A 1 106 ? -10.998 4.069 12.939 1.00 98.06 106 PHE A C 1
ATOM 772 O O . PHE A 1 106 ? -11.024 5.266 13.241 1.00 98.06 106 PHE A O 1
ATOM 779 N N . VAL A 1 107 ? -12.094 3.326 12.802 1.00 97.56 107 VAL A N 1
ATOM 780 C CA . VAL A 1 107 ? -13.469 3.809 12.966 1.00 97.56 107 VAL A CA 1
ATOM 781 C C . VAL A 1 107 ? -14.207 2.912 13.958 1.00 97.56 107 VAL A C 1
ATOM 783 O O . VAL A 1 107 ? -14.246 1.704 13.762 1.00 97.56 107 VAL A O 1
ATOM 786 N N . ASP A 1 108 ? -14.824 3.499 14.986 1.00 96.69 108 ASP A N 1
ATOM 787 C CA . ASP A 1 108 ? -15.851 2.870 15.831 1.00 96.69 108 ASP A CA 1
ATOM 788 C C . ASP A 1 108 ? -17.200 3.530 15.516 1.00 96.69 108 ASP A C 1
ATOM 790 O O . ASP A 1 108 ? -17.418 4.708 15.834 1.00 96.69 108 ASP A O 1
ATOM 794 N N . ARG A 1 109 ? -18.110 2.764 14.898 1.00 94.75 109 ARG A N 1
ATOM 795 C CA . ARG A 1 109 ? -19.438 3.258 14.497 1.00 94.75 109 ARG A CA 1
ATOM 796 C C . ARG A 1 109 ? -20.395 3.437 15.677 1.00 94.75 109 ARG A C 1
ATOM 798 O O . ARG A 1 109 ? -21.228 4.335 15.638 1.00 94.75 109 ARG A O 1
ATOM 805 N N . LYS A 1 110 ? -20.257 2.641 16.744 1.00 93.75 110 LYS A N 1
ATOM 806 C CA . LYS A 1 110 ? -21.113 2.720 17.942 1.00 93.75 110 LYS A CA 1
ATOM 807 C C . LYS A 1 110 ? -20.818 3.966 18.771 1.00 93.75 110 LYS A C 1
ATOM 809 O O . LYS A 1 110 ? -21.726 4.538 19.364 1.00 93.75 110 LYS A O 1
ATOM 814 N N . ARG A 1 111 ? -19.552 4.384 18.832 1.00 92.38 111 ARG A N 1
ATOM 815 C CA . ARG A 1 111 ? -19.105 5.533 19.644 1.00 92.38 111 ARG A CA 1
ATOM 816 C C . ARG A 1 111 ? -18.846 6.797 18.829 1.00 92.38 111 ARG A C 1
ATOM 818 O O . ARG A 1 111 ? -18.491 7.819 19.414 1.00 92.38 111 ARG A O 1
ATOM 825 N N . GLY A 1 112 ? -18.979 6.731 17.503 1.00 92.81 112 GLY A N 1
ATOM 826 C CA . GLY A 1 112 ? -18.679 7.847 16.603 1.00 92.81 112 GLY A CA 1
ATOM 827 C C . GLY A 1 112 ? -17.211 8.281 16.658 1.00 92.81 112 GLY A C 1
ATOM 828 O O . GLY A 1 112 ? -16.908 9.463 16.503 1.00 92.81 112 GLY A O 1
ATOM 829 N N . VAL A 1 113 ? -16.292 7.350 16.936 1.00 94.44 113 VAL A N 1
ATOM 830 C CA . VAL A 1 113 ? -14.861 7.647 17.081 1.00 94.44 113 VAL A CA 1
ATOM 831 C C . VAL A 1 113 ? -14.147 7.363 15.768 1.00 94.44 113 VAL A C 1
ATOM 833 O O . VAL A 1 113 ? -14.226 6.259 15.241 1.00 94.44 113 VAL A O 1
ATOM 836 N N . VAL A 1 114 ? -13.391 8.346 15.281 1.00 95.81 114 VAL A N 1
ATOM 837 C CA . VAL A 1 114 ? -12.487 8.196 14.135 1.00 95.81 114 VAL A CA 1
ATOM 838 C C . VAL A 1 114 ? -11.087 8.615 14.563 1.00 95.81 114 VAL A C 1
ATOM 840 O O . VAL A 1 114 ? -10.887 9.712 15.092 1.00 95.81 114 VAL A O 1
ATOM 843 N N . VAL A 1 115 ? -10.109 7.736 14.361 1.00 96.38 115 VAL A N 1
ATOM 844 C CA . VAL A 1 115 ? -8.706 7.982 14.703 1.00 96.38 115 VAL A CA 1
ATOM 845 C C . VAL A 1 115 ? -7.842 7.700 13.488 1.00 96.38 115 VAL A C 1
ATOM 847 O O . VAL A 1 115 ? -7.699 6.552 13.084 1.00 96.38 115 VAL A O 1
ATOM 850 N N . THR A 1 116 ? -7.219 8.746 12.950 1.00 96.25 116 THR A N 1
ATOM 851 C CA . THR A 1 116 ? -6.269 8.637 11.837 1.00 96.25 116 THR A CA 1
ATOM 852 C C . THR A 1 116 ? -4.844 8.894 12.315 1.00 96.25 116 THR A C 1
ATOM 854 O O . THR A 1 116 ? -4.586 9.831 13.079 1.00 96.25 116 THR A O 1
ATOM 857 N N . GLU A 1 117 ? -3.919 8.067 11.838 1.00 97.44 117 GLU A N 1
ATOM 858 C CA . GLU A 1 117 ? -2.477 8.180 12.030 1.00 97.44 117 GLU A CA 1
ATOM 859 C C . GLU A 1 117 ? -1.754 8.240 10.675 1.00 97.44 117 GLU A C 1
ATOM 861 O O . GLU A 1 117 ? -2.161 7.578 9.723 1.00 97.44 117 GLU A O 1
ATOM 866 N N . THR A 1 118 ? -0.652 8.996 10.604 1.00 95.94 118 THR A N 1
ATOM 867 C CA . THR A 1 118 ? 0.185 9.158 9.396 1.00 95.94 118 THR A CA 1
ATOM 868 C C . THR A 1 118 ? 1.679 8.963 9.677 1.00 95.94 118 THR A C 1
ATOM 870 O O . THR A 1 118 ? 2.256 9.695 10.482 1.00 95.94 118 THR A O 1
ATOM 873 N N . LEU A 1 119 ? 2.351 8.033 9.005 1.00 95.44 119 LEU A N 1
ATOM 874 C CA . LEU A 1 119 ? 3.792 7.802 9.130 1.00 95.44 119 LEU A CA 1
ATOM 875 C C . LEU A 1 119 ? 4.526 8.202 7.849 1.00 95.44 119 LEU A C 1
ATOM 877 O O . LEU A 1 119 ? 4.276 7.623 6.798 1.00 95.44 119 LEU A O 1
ATOM 881 N N . THR A 1 120 ? 5.485 9.120 7.962 1.00 93.44 120 THR A N 1
ATOM 882 C CA . THR A 1 120 ? 6.460 9.392 6.897 1.00 93.44 120 THR A CA 1
ATOM 883 C C . THR A 1 120 ? 7.689 8.501 7.076 1.00 93.44 120 THR A C 1
ATOM 885 O O . THR A 1 120 ? 8.144 8.292 8.202 1.00 93.44 120 THR A O 1
ATOM 888 N N . THR A 1 121 ? 8.239 7.970 5.985 1.00 91.69 121 THR A N 1
ATOM 889 C CA . THR A 1 121 ? 9.442 7.128 5.994 1.00 91.69 121 THR A CA 1
ATOM 890 C C . THR A 1 121 ? 10.348 7.438 4.808 1.00 91.69 121 THR A C 1
ATOM 892 O O . THR A 1 121 ? 9.885 7.512 3.677 1.00 91.69 121 THR A O 1
ATOM 895 N N . GLN A 1 122 ? 11.651 7.545 5.056 1.00 90.75 122 GLN A N 1
ATOM 896 C CA . GLN A 1 122 ? 12.686 7.560 4.011 1.00 90.75 122 GLN A CA 1
ATOM 897 C C . GLN A 1 122 ? 13.256 6.158 3.747 1.00 90.75 122 GLN A C 1
ATOM 899 O O . GLN A 1 122 ? 14.026 5.945 2.816 1.00 90.75 122 GLN A O 1
ATOM 904 N N . ARG A 1 123 ? 12.865 5.159 4.550 1.00 91.50 123 ARG A N 1
ATOM 905 C CA . ARG A 1 123 ? 13.243 3.759 4.340 1.00 91.50 123 ARG A CA 1
ATOM 906 C C . ARG A 1 123 ? 12.368 3.165 3.241 1.00 91.50 123 ARG A C 1
ATOM 908 O O . ARG A 1 123 ? 11.370 2.499 3.516 1.00 91.50 123 ARG A O 1
ATOM 915 N N . THR A 1 124 ? 12.735 3.451 2.002 1.00 92.25 124 THR A N 1
ATOM 916 C CA . THR A 1 124 ? 12.050 2.992 0.797 1.00 92.25 124 THR A CA 1
ATOM 917 C C . THR A 1 124 ? 13.061 2.721 -0.310 1.00 92.25 124 THR A C 1
ATOM 919 O O . THR A 1 124 ? 14.105 3.361 -0.373 1.00 92.25 124 THR A O 1
ATOM 922 N N . ASN A 1 125 ? 12.742 1.780 -1.194 1.00 92.94 125 ASN A N 1
ATOM 923 C CA . ASN A 1 125 ? 13.460 1.592 -2.450 1.00 92.94 125 ASN A CA 1
ATOM 924 C C . ASN A 1 125 ? 12.868 2.436 -3.585 1.00 92.94 125 ASN A C 1
ATOM 926 O O . ASN A 1 125 ? 13.255 2.237 -4.735 1.00 92.94 125 ASN A O 1
ATOM 930 N N . TRP A 1 126 ? 11.917 3.332 -3.295 1.00 92.88 126 TRP A N 1
ATOM 931 C CA . TRP A 1 126 ? 11.270 4.155 -4.309 1.00 92.88 126 TRP A CA 1
ATOM 932 C C . TRP A 1 126 ? 12.292 4.904 -5.162 1.00 92.88 126 TRP A C 1
ATOM 934 O O . TRP A 1 126 ? 13.115 5.663 -4.658 1.00 92.88 126 TRP A O 1
ATOM 944 N N . ARG A 1 127 ? 12.209 4.689 -6.471 1.00 91.19 127 ARG A N 1
ATOM 945 C CA . ARG A 1 127 ? 12.968 5.406 -7.489 1.00 91.19 127 ARG A CA 1
ATOM 946 C C . ARG A 1 127 ? 12.326 5.179 -8.840 1.00 91.19 127 ARG A C 1
ATOM 948 O O . ARG A 1 127 ? 11.710 4.145 -9.071 1.00 91.19 127 ARG A O 1
ATOM 955 N N . MET A 1 128 ? 12.491 6.156 -9.711 1.00 92.44 128 MET A N 1
ATOM 956 C CA . MET A 1 128 ? 11.944 6.138 -11.055 1.00 92.44 128 MET A CA 1
ATOM 957 C C . MET A 1 128 ? 13.099 6.275 -12.030 1.00 92.44 128 MET A C 1
ATOM 959 O O . MET A 1 128 ? 13.857 7.242 -11.959 1.00 92.44 128 MET A O 1
ATOM 963 N N . GLN A 1 129 ? 13.235 5.299 -12.915 1.00 94.94 129 GLN A N 1
ATOM 964 C CA . GLN A 1 129 ? 14.298 5.244 -13.910 1.00 94.94 129 GLN A CA 1
ATOM 965 C C . GLN A 1 129 ? 13.685 5.107 -15.299 1.00 94.94 129 GLN A C 1
ATOM 967 O O . GLN A 1 129 ? 12.566 4.615 -15.432 1.00 94.94 129 GLN A O 1
ATOM 972 N N . ARG A 1 130 ? 14.397 5.578 -16.323 1.00 97.44 130 ARG A N 1
ATOM 973 C CA . ARG A 1 130 ? 13.947 5.542 -17.717 1.00 97.44 130 ARG A CA 1
ATOM 974 C C . ARG A 1 130 ? 14.964 4.807 -18.566 1.00 97.44 130 ARG A C 1
ATOM 976 O O . ARG A 1 130 ? 16.156 5.079 -18.426 1.00 97.44 130 ARG A O 1
ATOM 983 N N . PHE A 1 131 ? 14.481 3.937 -19.441 1.00 98.31 131 PHE A N 1
ATOM 984 C CA . PHE A 1 131 ? 15.311 3.085 -20.284 1.00 98.31 131 PHE A CA 1
ATOM 985 C C . PHE A 1 131 ? 14.771 3.059 -21.708 1.00 98.31 131 PHE A C 1
ATOM 987 O O . PHE A 1 131 ? 13.558 3.006 -21.909 1.00 98.31 131 PHE A O 1
ATOM 994 N N . ALA A 1 132 ? 15.680 3.084 -22.679 1.00 98.31 132 ALA A N 1
ATOM 995 C CA . ALA A 1 132 ? 15.371 2.676 -24.042 1.00 98.31 132 ALA A CA 1
ATOM 996 C C . ALA A 1 132 ? 15.419 1.141 -24.144 1.00 98.31 132 ALA A C 1
ATOM 998 O O . ALA A 1 132 ? 16.012 0.473 -23.291 1.00 98.31 132 ALA A O 1
ATOM 999 N N . ALA A 1 133 ? 14.831 0.581 -25.202 1.00 97.38 133 ALA A N 1
ATOM 1000 C CA . ALA A 1 133 ? 15.006 -0.835 -25.513 1.00 97.38 133 ALA A CA 1
ATOM 1001 C C . ALA A 1 133 ? 16.500 -1.158 -25.733 1.00 97.38 133 ALA A C 1
ATOM 1003 O O . ALA A 1 133 ? 17.217 -0.388 -26.374 1.00 97.38 133 ALA A O 1
ATOM 1004 N N . GLY A 1 134 ? 16.969 -2.282 -25.183 1.00 96.56 134 GLY A N 1
ATOM 1005 C CA . GLY A 1 134 ? 18.369 -2.714 -25.280 1.00 96.56 134 GLY A CA 1
ATOM 1006 C C . GLY A 1 134 ? 19.363 -1.977 -24.369 1.00 96.56 134 GLY A C 1
ATOM 1007 O O . GLY A 1 134 ? 20.567 -2.174 -24.515 1.00 96.56 134 GLY A O 1
ATOM 1008 N N . ASP A 1 135 ? 18.907 -1.132 -23.436 1.00 97.56 135 ASP A N 1
ATOM 1009 C CA . ASP A 1 135 ? 19.806 -0.448 -22.497 1.00 97.56 135 ASP A CA 1
ATOM 1010 C C . ASP A 1 135 ? 20.499 -1.459 -21.553 1.00 97.56 135 ASP A C 1
ATOM 1012 O O . ASP A 1 135 ? 19.817 -2.163 -20.801 1.00 97.56 135 ASP A O 1
ATOM 1016 N N . PRO A 1 136 ? 21.846 -1.527 -21.526 1.00 95.56 136 PRO A N 1
ATOM 1017 C CA . PRO A 1 136 ? 22.571 -2.526 -20.739 1.00 95.56 136 PRO A CA 1
ATOM 1018 C C . PRO A 1 136 ? 22.432 -2.326 -19.223 1.00 95.56 136 PRO A C 1
ATOM 1020 O O . PRO A 1 136 ? 22.734 -3.231 -18.452 1.00 95.56 136 PRO A O 1
ATOM 1023 N N . ARG A 1 137 ? 21.961 -1.156 -18.770 1.00 96.56 137 ARG A N 1
ATOM 1024 C CA . ARG A 1 137 ? 21.836 -0.816 -17.341 1.00 96.56 137 ARG A CA 1
ATOM 1025 C C . ARG A 1 137 ? 20.581 -1.395 -16.684 1.00 96.56 137 ARG A C 1
ATOM 1027 O O . ARG A 1 137 ? 20.396 -1.231 -15.477 1.00 96.56 137 ARG A O 1
ATOM 1034 N N . VAL A 1 138 ? 19.693 -2.031 -17.453 1.00 96.25 138 VAL A N 1
ATOM 1035 C CA . VAL A 1 138 ? 18.423 -2.579 -16.948 1.00 96.25 138 VAL A CA 1
ATOM 1036 C C . VAL A 1 138 ? 18.654 -3.649 -15.878 1.00 96.25 138 VAL A C 1
ATOM 1038 O O . VAL A 1 138 ? 17.966 -3.637 -14.857 1.00 96.25 138 VAL A O 1
ATOM 1041 N N . GLU A 1 139 ? 19.648 -4.520 -16.060 1.00 93.12 139 GLU A N 1
ATOM 1042 C CA . GLU A 1 139 ? 19.970 -5.594 -15.107 1.00 93.12 139 GLU A CA 1
ATOM 1043 C C . GLU A 1 139 ? 20.405 -5.043 -13.741 1.00 93.12 139 GLU A C 1
ATOM 1045 O O . GLU A 1 139 ? 19.880 -5.443 -12.695 1.00 93.12 139 GLU A O 1
ATOM 1050 N N . ASP A 1 140 ? 21.307 -4.059 -13.742 1.00 94.50 140 ASP A N 1
ATOM 1051 C CA . ASP A 1 140 ? 21.781 -3.396 -12.524 1.00 94.50 140 ASP A CA 1
ATOM 1052 C C . ASP A 1 140 ? 20.639 -2.650 -11.825 1.00 94.50 140 ASP A C 1
ATOM 1054 O O . ASP A 1 140 ? 20.474 -2.717 -10.603 1.00 94.50 140 ASP A O 1
ATOM 1058 N N . ALA A 1 141 ? 19.793 -1.971 -12.604 1.00 94.81 141 ALA A N 1
ATOM 1059 C CA . ALA A 1 141 ? 18.633 -1.257 -12.092 1.00 94.81 141 ALA A CA 1
ATOM 1060 C C . ALA A 1 141 ? 17.609 -2.198 -11.440 1.00 94.81 141 ALA A C 1
ATOM 1062 O O . ALA A 1 141 ? 17.071 -1.871 -10.373 1.00 94.81 141 ALA A O 1
ATOM 1063 N N . ALA A 1 142 ? 17.361 -3.352 -12.061 1.00 93.12 142 ALA A N 1
ATOM 1064 C CA . ALA A 1 142 ? 16.483 -4.405 -11.572 1.00 93.12 142 ALA A CA 1
ATOM 1065 C C . ALA A 1 142 ? 17.037 -5.040 -10.284 1.00 93.12 142 ALA A C 1
ATOM 1067 O O . ALA A 1 142 ? 16.314 -5.176 -9.293 1.00 93.12 142 ALA A O 1
ATOM 1068 N N . THR A 1 143 ? 18.342 -5.310 -10.238 1.00 90.19 143 THR A N 1
ATOM 1069 C CA . THR A 1 143 ? 19.038 -5.798 -9.036 1.00 90.19 143 THR A CA 1
ATOM 1070 C C . THR A 1 143 ? 18.928 -4.793 -7.891 1.00 90.19 143 THR A C 1
ATOM 1072 O O . THR A 1 143 ? 18.505 -5.139 -6.785 1.00 90.19 143 THR A O 1
ATOM 1075 N N . ALA A 1 144 ? 19.172 -3.509 -8.167 1.00 92.00 144 ALA A N 1
ATOM 1076 C CA . ALA A 1 144 ? 19.009 -2.440 -7.189 1.00 92.00 144 ALA A CA 1
ATOM 1077 C C . ALA A 1 144 ? 17.557 -2.304 -6.680 1.00 92.00 144 ALA A C 1
ATOM 1079 O O . ALA A 1 144 ? 17.331 -1.665 -5.650 1.00 92.00 144 ALA A O 1
ATOM 1080 N N . LEU A 1 145 ? 16.538 -2.865 -7.374 1.00 92.06 145 LEU A N 1
ATOM 1081 C CA . LEU A 1 145 ? 15.134 -2.832 -6.900 1.00 92.06 145 LEU A CA 1
ATOM 1082 C C . LEU A 1 145 ? 14.932 -3.769 -5.721 1.00 92.06 145 LEU A C 1
ATOM 1084 O O . LEU A 1 145 ? 13.994 -3.557 -4.949 1.00 92.06 145 LEU A O 1
ATOM 1088 N N . GLY A 1 146 ? 15.835 -4.732 -5.558 1.00 92.31 146 GLY A N 1
ATOM 1089 C CA . GLY A 1 146 ? 15.699 -5.827 -4.621 1.00 92.31 146 GLY A CA 1
ATOM 1090 C C . GLY A 1 146 ? 14.827 -6.948 -5.176 1.00 92.31 146 GLY A C 1
ATOM 1091 O O . GLY A 1 146 ? 14.159 -7.609 -4.385 1.00 92.31 146 GLY A O 1
ATOM 1092 N N . LEU A 1 147 ? 14.780 -7.145 -6.501 1.00 92.69 147 LEU A N 1
ATOM 1093 C CA . LEU A 1 147 ? 14.174 -8.340 -7.100 1.00 92.69 147 LEU A CA 1
ATOM 1094 C C . LEU A 1 147 ? 14.903 -9.614 -6.607 1.00 92.69 147 LEU A C 1
ATOM 1096 O O . LEU A 1 147 ? 16.108 -9.556 -6.363 1.00 92.69 147 LEU A O 1
ATOM 1100 N N . PRO A 1 148 ? 14.212 -10.758 -6.432 1.00 93.06 148 PRO A N 1
ATOM 1101 C CA . PRO A 1 148 ? 12.761 -10.961 -6.547 1.00 93.06 148 PRO A CA 1
ATOM 1102 C C . PRO A 1 148 ? 11.992 -10.601 -5.265 1.00 93.06 148 PRO A C 1
ATOM 1104 O O . PRO A 1 148 ? 10.774 -10.745 -5.193 1.00 93.06 148 PRO A O 1
ATOM 1107 N N . ARG A 1 149 ? 12.695 -10.156 -4.215 1.00 93.50 149 ARG A N 1
ATOM 1108 C CA . ARG A 1 149 ? 12.097 -9.849 -2.908 1.00 93.50 149 ARG A CA 1
ATOM 1109 C C . ARG A 1 149 ? 11.113 -8.677 -2.981 1.00 93.50 149 ARG A C 1
ATOM 1111 O O . ARG A 1 149 ? 10.166 -8.616 -2.197 1.00 93.50 149 ARG A O 1
ATOM 1118 N N . CYS A 1 150 ? 11.361 -7.740 -3.886 1.00 94.19 150 CYS A N 1
ATOM 1119 C CA . CYS A 1 150 ? 10.430 -6.689 -4.272 1.00 94.19 150 CYS A CA 1
ATOM 1120 C C . CYS A 1 150 ? 9.903 -6.967 -5.676 1.00 94.19 150 CYS A C 1
ATOM 1122 O O . CYS A 1 150 ? 10.589 -7.609 -6.461 1.00 94.19 150 CYS A O 1
ATOM 1124 N N . GLY A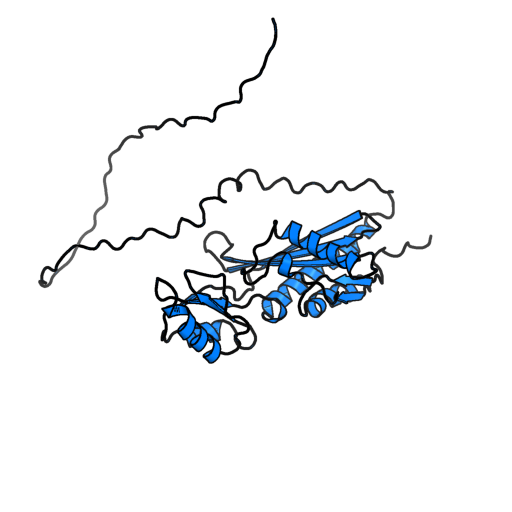 1 151 ? 8.716 -6.464 -6.005 1.00 96.06 151 GLY A N 1
ATOM 1125 C CA . GLY A 1 151 ? 8.246 -6.425 -7.388 1.00 96.06 151 GLY A CA 1
ATOM 1126 C C . GLY A 1 151 ? 8.721 -5.176 -8.131 1.00 96.06 151 GLY A C 1
ATOM 1127 O O . GLY A 1 151 ? 9.162 -4.197 -7.519 1.00 96.06 151 GLY A O 1
ATOM 1128 N N . ALA A 1 152 ? 8.553 -5.189 -9.448 1.00 97.50 152 ALA A N 1
ATOM 1129 C CA . ALA A 1 152 ? 8.727 -4.035 -10.318 1.00 97.50 152 ALA A CA 1
ATOM 1130 C C . ALA A 1 152 ? 7.471 -3.782 -11.164 1.00 97.50 152 ALA A C 1
ATOM 1132 O O . ALA A 1 152 ? 6.649 -4.680 -11.372 1.00 97.50 152 ALA A O 1
ATOM 1133 N N . ILE A 1 153 ? 7.335 -2.545 -11.635 1.00 97.75 153 ILE A N 1
ATOM 1134 C CA . ILE A 1 153 ? 6.339 -2.134 -12.623 1.00 97.75 153 ILE A CA 1
ATOM 1135 C C . ILE A 1 153 ? 7.076 -1.419 -13.752 1.00 97.75 153 ILE A C 1
ATOM 1137 O O . ILE A 1 153 ? 7.949 -0.583 -13.494 1.00 97.75 153 ILE A O 1
ATOM 1141 N N . VAL A 1 154 ? 6.701 -1.749 -14.984 1.00 98.12 154 VAL A N 1
ATOM 1142 C CA . VAL A 1 154 ? 7.146 -1.059 -16.197 1.00 98.12 154 VAL A CA 1
ATOM 1143 C C . VAL A 1 154 ? 5.937 -0.442 -16.893 1.00 98.12 154 VAL A C 1
ATOM 1145 O O . VAL A 1 154 ? 4.845 -0.999 -16.859 1.00 98.12 154 VAL A O 1
ATOM 1148 N N . MET A 1 155 ? 6.116 0.731 -17.484 1.00 97.12 155 MET A N 1
ATOM 1149 C CA . MET A 1 155 ? 5.088 1.444 -18.246 1.00 97.12 155 MET A CA 1
ATOM 1150 C C . MET A 1 155 ? 5.742 2.342 -19.289 1.00 97.12 155 MET A C 1
ATOM 1152 O O . MET A 1 155 ? 6.927 2.667 -19.174 1.00 97.12 155 MET A O 1
ATOM 1156 N N . ARG A 1 156 ? 4.979 2.783 -20.287 1.00 97.19 156 ARG A N 1
ATOM 1157 C CA . ARG A 1 156 ? 5.457 3.770 -21.261 1.00 97.19 156 ARG A CA 1
ATOM 1158 C C . ARG A 1 156 ? 5.735 5.102 -20.573 1.00 97.19 156 ARG A C 1
ATOM 1160 O O . ARG A 1 156 ? 5.054 5.479 -19.619 1.00 97.19 156 ARG A O 1
ATOM 1167 N N . ASN A 1 157 ? 6.746 5.833 -21.040 1.00 96.12 157 ASN A N 1
ATOM 1168 C CA . ASN A 1 157 ? 7.088 7.110 -20.415 1.00 96.12 157 ASN A CA 1
ATOM 1169 C C . ASN A 1 157 ? 6.024 8.191 -20.653 1.00 96.12 157 ASN A C 1
ATOM 1171 O O . ASN A 1 157 ? 5.822 9.041 -19.783 1.00 96.12 157 ASN A O 1
ATOM 1175 N N . ASP A 1 158 ? 5.341 8.148 -21.797 1.00 94.19 158 ASP A N 1
ATOM 1176 C CA . ASP A 1 158 ? 4.304 9.104 -22.186 1.00 94.19 158 ASP A CA 1
ATOM 1177 C C . ASP A 1 158 ? 2.862 8.659 -21.874 1.00 94.19 158 ASP A C 1
ATOM 1179 O O . ASP A 1 158 ? 1.963 9.502 -21.896 1.00 94.19 158 ASP A O 1
ATOM 1183 N N . ASP A 1 159 ? 2.642 7.389 -21.521 1.00 92.00 159 ASP A N 1
ATOM 1184 C CA . ASP A 1 159 ? 1.351 6.863 -21.071 1.00 92.00 159 ASP A CA 1
ATOM 1185 C C . ASP A 1 159 ? 1.491 5.841 -19.933 1.00 92.00 159 ASP A C 1
ATOM 1187 O O . ASP A 1 159 ? 1.990 4.729 -20.101 1.00 92.00 159 ASP A O 1
ATOM 1191 N N . TRP A 1 160 ? 0.975 6.223 -18.766 1.00 90.00 160 TRP A N 1
ATOM 1192 C CA . TRP A 1 160 ? 1.065 5.455 -17.526 1.00 90.00 160 TRP A CA 1
ATOM 1193 C C . TRP A 1 160 ? -0.207 4.643 -17.236 1.00 90.00 160 TRP A C 1
ATOM 1195 O O . TRP A 1 160 ? -0.285 3.987 -16.200 1.00 90.00 160 TRP A O 1
ATOM 1205 N N . SER A 1 161 ? -1.212 4.690 -18.119 1.00 88.38 161 SER A N 1
ATOM 1206 C CA . SER A 1 161 ? -2.516 4.048 -17.892 1.00 88.38 161 SER A CA 1
ATOM 1207 C C . SER A 1 161 ? -2.498 2.521 -18.022 1.00 88.38 161 SER A C 1
ATOM 1209 O O . SER A 1 161 ? -3.375 1.858 -17.475 1.00 88.38 161 SER A O 1
ATOM 1211 N N . HIS A 1 162 ? -1.471 1.952 -18.663 1.00 90.94 162 HIS A N 1
ATOM 1212 C CA . HIS A 1 162 ? -1.340 0.510 -18.904 1.00 90.94 162 HIS A CA 1
ATOM 1213 C C . HIS A 1 162 ? -0.039 -0.065 -18.305 1.00 90.94 162 HIS A C 1
ATOM 1215 O O . HIS A 1 162 ? 0.852 -0.488 -19.036 1.00 90.94 162 HIS A O 1
ATOM 1221 N N . PRO A 1 163 ? 0.124 -0.068 -16.970 1.00 95.25 163 PRO A N 1
ATOM 1222 C CA . PRO A 1 163 ? 1.310 -0.631 -16.327 1.00 95.25 163 PRO A CA 1
ATOM 1223 C C . PRO A 1 163 ? 1.423 -2.153 -16.491 1.00 95.25 163 PRO A C 1
ATOM 1225 O O . PRO A 1 163 ? 0.510 -2.895 -16.121 1.00 95.25 163 PRO A O 1
ATOM 1228 N N . VAL A 1 164 ? 2.607 -2.631 -16.879 1.00 97.25 164 VAL A N 1
ATOM 1229 C CA . VAL A 1 164 ? 3.012 -4.036 -16.757 1.00 97.25 164 VAL A CA 1
ATOM 1230 C C . VAL A 1 164 ? 3.421 -4.298 -15.305 1.00 97.25 164 VAL A C 1
ATOM 1232 O O . VAL A 1 164 ? 4.458 -3.830 -14.827 1.00 97.25 164 VAL A O 1
ATOM 1235 N N . LYS A 1 165 ? 2.568 -5.018 -14.573 1.00 94.94 165 LYS A N 1
ATOM 1236 C CA . LYS A 1 165 ? 2.720 -5.311 -13.136 1.00 94.94 165 LYS A CA 1
ATOM 1237 C C . LYS A 1 165 ? 3.298 -6.716 -12.910 1.00 94.94 165 LYS A C 1
ATOM 1239 O O . LYS A 1 165 ? 3.431 -7.507 -13.832 1.00 94.94 165 LYS A O 1
ATOM 1244 N N . ASN A 1 166 ? 3.566 -7.050 -11.644 1.00 94.38 166 ASN A N 1
ATOM 1245 C CA . ASN A 1 166 ? 3.977 -8.390 -11.185 1.00 94.38 166 ASN A CA 1
ATOM 1246 C C . ASN A 1 166 ? 5.354 -8.875 -11.671 1.00 94.38 166 ASN A C 1
ATOM 1248 O O . ASN A 1 166 ? 5.681 -10.040 -11.471 1.00 94.38 166 ASN A O 1
ATOM 1252 N N . LEU A 1 167 ? 6.197 -7.979 -12.180 1.00 97.00 167 LEU A N 1
ATOM 1253 C CA . LEU A 1 167 ? 7.564 -8.302 -12.582 1.00 97.00 167 LEU A CA 1
ATOM 1254 C C . LEU A 1 167 ? 8.398 -8.642 -11.338 1.00 97.00 167 LEU A C 1
ATOM 1256 O O . LEU A 1 167 ? 8.320 -7.949 -10.315 1.00 97.00 167 LEU A O 1
ATOM 1260 N N . SER A 1 168 ? 9.139 -9.741 -11.398 1.00 95.75 168 SER A N 1
ATOM 1261 C CA . SER A 1 168 ? 9.883 -10.327 -10.278 1.00 95.75 168 SER A CA 1
ATOM 1262 C C . SER A 1 168 ? 11.322 -10.705 -10.629 1.00 95.75 168 SER A C 1
ATOM 1264 O O . SER A 1 168 ? 12.141 -10.866 -9.729 1.00 95.75 168 SER A O 1
ATOM 1266 N N . THR A 1 169 ? 11.656 -10.788 -11.914 1.00 96.38 169 THR A N 1
ATOM 1267 C CA . THR A 1 169 ? 13.005 -11.087 -12.402 1.00 96.38 169 THR A CA 1
ATOM 1268 C C . THR A 1 169 ? 13.521 -9.982 -13.318 1.00 96.38 169 THR A C 1
ATOM 1270 O O . THR A 1 169 ? 12.750 -9.232 -13.918 1.00 96.38 169 THR A O 1
ATOM 1273 N N . ALA A 1 170 ? 14.844 -9.877 -13.444 1.00 96.00 170 ALA A N 1
ATOM 1274 C CA . ALA A 1 170 ? 15.452 -8.905 -14.347 1.00 96.00 170 ALA A CA 1
ATOM 1275 C C . ALA A 1 170 ? 15.113 -9.194 -15.823 1.00 96.00 170 ALA A C 1
ATOM 1277 O O . ALA A 1 170 ? 14.854 -8.266 -16.583 1.00 96.00 170 ALA A O 1
ATOM 1278 N N . ALA A 1 171 ? 14.975 -10.473 -16.196 1.00 96.56 171 ALA A N 1
ATOM 1279 C CA . ALA A 1 171 ? 14.531 -10.880 -17.527 1.00 96.56 171 ALA A CA 1
ATOM 1280 C C . ALA A 1 171 ? 13.102 -10.408 -17.852 1.00 96.56 171 ALA A C 1
ATOM 1282 O O . ALA A 1 171 ? 12.872 -9.885 -18.939 1.00 96.56 171 ALA A O 1
ATOM 1283 N N . GLU A 1 172 ? 12.162 -10.536 -16.909 1.00 97.81 172 GLU A N 1
ATOM 1284 C CA . GLU A 1 172 ? 10.797 -10.008 -17.063 1.00 97.81 172 GLU A CA 1
ATOM 1285 C C . GLU A 1 172 ? 10.797 -8.480 -17.201 1.00 97.81 172 GLU A C 1
ATOM 1287 O O . GLU A 1 172 ? 10.079 -7.932 -18.035 1.00 97.81 172 GLU A O 1
ATOM 1292 N N . VAL A 1 173 ? 11.620 -7.781 -16.410 1.00 98.12 173 VAL A N 1
ATOM 1293 C CA . VAL A 1 173 ? 11.767 -6.320 -16.504 1.00 98.12 173 VAL A CA 1
ATOM 1294 C C . VAL A 1 173 ? 12.325 -5.902 -17.862 1.00 98.12 173 VAL A C 1
ATOM 1296 O O . VAL A 1 173 ? 11.789 -4.983 -18.478 1.00 98.12 173 VAL A O 1
ATOM 1299 N N . ARG A 1 174 ? 13.368 -6.581 -18.344 1.00 98.06 174 ARG A N 1
ATOM 1300 C CA . ARG A 1 174 ? 13.966 -6.334 -19.657 1.00 98.06 174 ARG A CA 1
ATOM 1301 C C . ARG A 1 174 ? 12.954 -6.549 -20.778 1.00 98.06 174 ARG A C 1
ATOM 1303 O O . ARG A 1 174 ? 12.767 -5.642 -21.580 1.00 98.06 174 ARG A O 1
ATOM 1310 N N . ALA A 1 175 ? 12.246 -7.678 -20.778 1.00 98.12 175 ALA A N 1
ATOM 1311 C CA . ALA A 1 175 ? 11.210 -7.964 -21.770 1.00 98.12 175 ALA A CA 1
ATOM 1312 C C . ALA A 1 175 ? 10.090 -6.907 -21.758 1.00 98.12 175 ALA A C 1
ATOM 1314 O O . ALA A 1 175 ? 9.643 -6.454 -22.810 1.00 98.12 175 ALA A O 1
ATOM 1315 N N . ALA A 1 176 ? 9.669 -6.453 -20.572 1.00 98.25 176 ALA A N 1
ATOM 1316 C CA . ALA A 1 176 ? 8.686 -5.380 -20.461 1.00 98.25 176 ALA A CA 1
ATOM 1317 C C . ALA A 1 176 ? 9.220 -4.049 -21.022 1.00 98.25 176 ALA A C 1
ATOM 1319 O O . ALA A 1 176 ? 8.500 -3.351 -21.725 1.00 98.25 176 ALA A O 1
ATOM 1320 N N . ILE A 1 177 ? 10.483 -3.693 -20.770 1.00 98.56 177 ILE A N 1
ATOM 1321 C CA . ILE A 1 177 ? 11.094 -2.477 -21.334 1.00 98.56 177 ILE A CA 1
ATOM 1322 C C . ILE A 1 177 ? 11.218 -2.574 -22.861 1.00 98.56 177 ILE A C 1
ATOM 1324 O O . ILE A 1 177 ? 10.933 -1.597 -23.550 1.00 98.56 177 ILE A O 1
ATOM 1328 N N . GLU A 1 178 ? 11.598 -3.738 -23.392 1.00 98.19 178 GLU A N 1
ATOM 1329 C CA . GLU A 1 178 ? 11.670 -3.997 -24.836 1.00 98.19 178 GLU A CA 1
ATOM 1330 C C . GLU A 1 178 ? 10.303 -3.852 -25.521 1.00 98.19 178 GLU A C 1
ATOM 1332 O O . GLU A 1 178 ? 10.236 -3.326 -26.630 1.00 98.19 178 GLU A O 1
ATOM 1337 N N . SER A 1 179 ? 9.219 -4.246 -24.844 1.00 98.00 179 SER A N 1
ATOM 1338 C CA . SER A 1 179 ? 7.842 -4.047 -25.315 1.00 98.00 179 SER A CA 1
ATOM 1339 C C . SER A 1 179 ? 7.394 -2.586 -25.227 1.00 98.00 179 SER A C 1
ATOM 1341 O O . SER A 1 179 ? 6.857 -2.036 -26.190 1.00 98.00 179 SER A O 1
ATOM 1343 N N . GLU A 1 180 ? 7.589 -1.939 -24.076 1.00 98.19 180 GLU A N 1
ATOM 1344 C CA . GLU A 1 180 ? 6.958 -0.649 -23.777 1.00 98.19 180 GLU A CA 1
ATOM 1345 C C . GLU A 1 180 ? 7.722 0.553 -24.347 1.00 98.19 180 GLU A C 1
ATOM 1347 O O . GLU A 1 180 ? 7.107 1.533 -24.770 1.00 98.19 180 GLU A O 1
ATOM 1352 N N . ALA A 1 181 ? 9.058 0.507 -24.387 1.00 98.12 181 ALA A N 1
ATOM 1353 C CA . ALA A 1 181 ? 9.863 1.658 -24.793 1.00 98.12 181 ALA A CA 1
ATOM 1354 C C . ALA A 1 181 ? 9.613 2.091 -26.254 1.00 98.12 181 ALA A C 1
ATOM 1356 O O . ALA A 1 181 ? 9.398 3.287 -26.470 1.00 98.12 181 ALA A O 1
ATOM 1357 N N . PRO A 1 182 ? 9.550 1.183 -27.255 1.00 98.00 182 PRO A N 1
ATOM 1358 C CA . PRO A 1 182 ? 9.270 1.555 -28.647 1.00 98.00 182 PRO A CA 1
ATOM 1359 C C . PRO A 1 182 ? 7.863 2.125 -28.874 1.00 98.00 182 PRO A C 1
ATOM 1361 O O . PRO A 1 182 ? 7.627 2.801 -29.872 1.00 98.00 182 PRO A O 1
ATOM 1364 N N . GLN A 1 183 ? 6.925 1.851 -27.963 1.00 97.00 183 GLN A N 1
ATOM 1365 C CA . GLN A 1 183 ? 5.551 2.349 -28.037 1.00 97.00 183 GLN A CA 1
ATOM 1366 C C . GLN A 1 183 ? 5.389 3.766 -27.464 1.00 97.00 183 GLN A C 1
ATOM 1368 O O . GLN A 1 183 ? 4.328 4.369 -27.643 1.00 97.00 183 GLN A O 1
ATOM 1373 N N . SER A 1 184 ? 6.405 4.289 -26.766 1.00 96.94 184 SER A N 1
ATOM 1374 C CA . SER A 1 184 ? 6.450 5.672 -26.278 1.00 96.94 184 SER A CA 1
ATOM 1375 C C . SER A 1 184 ? 6.990 6.608 -27.361 1.00 96.94 184 SER A C 1
ATOM 1377 O O . SER A 1 184 ? 7.940 6.275 -28.070 1.00 96.94 184 SER A O 1
ATOM 1379 N N . ARG A 1 185 ? 6.456 7.831 -27.462 1.00 96.25 185 ARG A N 1
ATOM 1380 C CA . ARG A 1 185 ? 6.891 8.846 -28.449 1.00 96.25 185 ARG A CA 1
ATOM 1381 C C . ARG A 1 185 ? 8.369 9.220 -28.355 1.00 96.25 185 ARG A C 1
ATOM 1383 O O . ARG A 1 185 ? 8.942 9.693 -29.334 1.00 96.25 185 ARG A O 1
ATOM 1390 N N . ASP A 1 186 ? 8.961 9.082 -27.176 1.00 96.75 186 ASP A N 1
ATOM 1391 C CA . ASP A 1 186 ? 10.371 9.373 -26.910 1.00 96.75 186 ASP A CA 1
ATOM 1392 C C . ASP A 1 186 ? 11.262 8.124 -26.878 1.00 96.75 186 ASP A C 1
ATOM 1394 O O . ASP A 1 186 ? 12.460 8.246 -26.623 1.00 96.75 186 ASP A O 1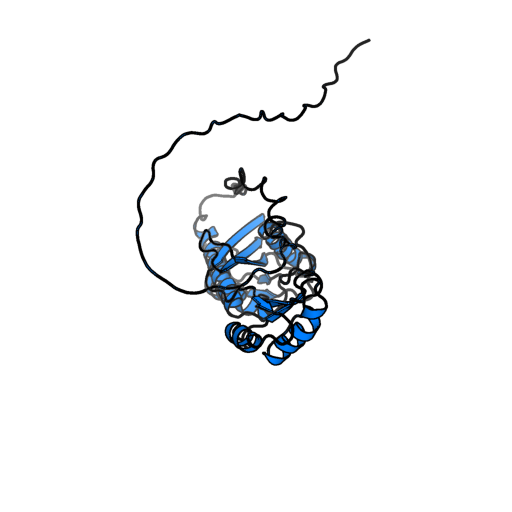
ATOM 1398 N N . GLY A 1 187 ? 10.703 6.942 -27.160 1.00 97.62 187 GLY A N 1
ATOM 1399 C CA . GLY A 1 187 ? 11.441 5.682 -27.167 1.00 97.62 187 GLY A CA 1
ATOM 1400 C C . GLY A 1 187 ? 11.852 5.190 -25.777 1.00 97.62 187 GLY A C 1
ATOM 1401 O O . GLY A 1 187 ? 12.810 4.423 -25.679 1.00 97.62 187 GLY A O 1
ATOM 1402 N N . LEU A 1 188 ? 11.195 5.655 -24.704 1.00 98.38 188 LEU A N 1
ATOM 1403 C CA . LEU A 1 188 ? 11.538 5.313 -23.323 1.00 98.38 188 LEU A CA 1
ATOM 1404 C C . LEU A 1 188 ? 10.398 4.597 -22.588 1.00 98.38 188 LEU A C 1
ATOM 1406 O O . LEU A 1 188 ? 9.234 4.993 -22.652 1.00 98.38 188 LEU A O 1
ATOM 1410 N N . ALA A 1 189 ? 10.765 3.600 -21.787 1.00 98.31 189 ALA A N 1
ATOM 1411 C CA . ALA A 1 189 ? 9.925 3.025 -20.743 1.00 98.31 189 ALA A CA 1
ATOM 1412 C C . ALA A 1 189 ? 10.374 3.518 -19.360 1.00 98.31 189 ALA A C 1
ATOM 1414 O O . ALA A 1 189 ? 11.548 3.826 -19.133 1.00 98.31 189 ALA A O 1
ATOM 1415 N N . VAL A 1 190 ? 9.436 3.578 -18.420 1.00 97.44 190 VAL A N 1
ATOM 1416 C CA . VAL A 1 190 ? 9.661 3.909 -17.012 1.00 97.44 190 VAL A CA 1
ATOM 1417 C C . VAL A 1 190 ? 9.670 2.628 -16.190 1.00 97.44 190 VAL A C 1
ATOM 1419 O O . VAL A 1 190 ? 8.720 1.854 -16.231 1.00 97.44 190 VAL A O 1
ATOM 1422 N N . LEU A 1 191 ? 10.724 2.446 -15.395 1.00 97.56 191 LEU A N 1
ATOM 1423 C CA . LEU A 1 191 ? 10.851 1.394 -14.393 1.00 97.56 191 LEU A CA 1
ATOM 1424 C C . LEU A 1 191 ? 10.706 1.994 -12.990 1.00 97.56 191 LEU A C 1
ATOM 1426 O O . LEU A 1 191 ? 11.476 2.883 -12.601 1.00 97.56 191 LEU A O 1
ATOM 1430 N N . ILE A 1 192 ? 9.764 1.464 -12.211 1.00 95.56 192 I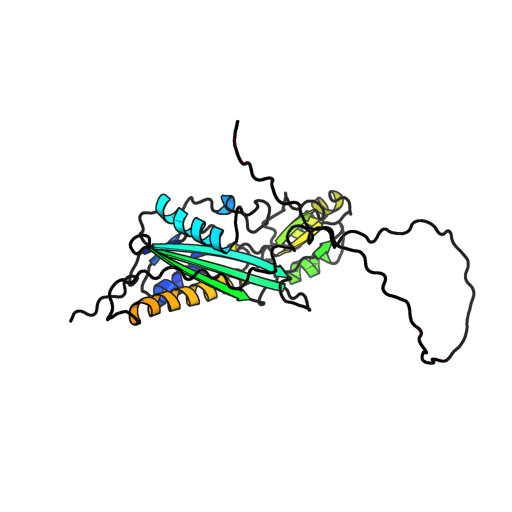LE A N 1
ATOM 1431 C CA . ILE A 1 192 ? 9.556 1.799 -10.795 1.00 95.56 192 ILE A CA 1
ATOM 1432 C C . ILE A 1 192 ? 9.458 0.524 -9.945 1.00 95.56 192 ILE A C 1
ATOM 1434 O O . ILE A 1 192 ? 9.075 -0.535 -10.450 1.00 95.56 192 ILE A O 1
ATOM 1438 N N . PRO A 1 193 ? 9.775 0.583 -8.639 1.00 95.69 193 PRO A N 1
ATOM 1439 C CA . PRO A 1 193 ? 9.455 -0.515 -7.743 1.00 95.69 193 PRO A CA 1
ATOM 1440 C C . PRO A 1 193 ? 7.945 -0.650 -7.599 1.00 95.69 193 PRO A C 1
ATOM 1442 O O . PRO A 1 193 ? 7.211 0.333 -7.475 1.00 95.69 193 PRO A O 1
ATOM 1445 N N . ASP A 1 194 ? 7.494 -1.892 -7.518 1.00 95.25 194 ASP A N 1
ATOM 1446 C CA . ASP A 1 194 ? 6.125 -2.199 -7.167 1.00 95.25 194 ASP A CA 1
ATOM 1447 C C . ASP A 1 194 ? 5.925 -1.957 -5.677 1.00 95.25 194 ASP A C 1
ATOM 1449 O O . ASP A 1 194 ? 6.313 -2.748 -4.819 1.00 95.25 194 ASP A O 1
ATOM 1453 N N . MET A 1 195 ? 5.338 -0.816 -5.363 1.00 93.56 195 MET A N 1
ATOM 1454 C CA . MET A 1 195 ? 5.086 -0.397 -3.996 1.00 93.56 195 MET A CA 1
ATOM 1455 C C . MET A 1 195 ? 3.751 -0.938 -3.464 1.00 93.56 195 MET A C 1
ATOM 1457 O O . MET A 1 195 ? 3.314 -0.512 -2.399 1.00 93.56 195 MET A O 1
ATOM 1461 N N . ARG A 1 196 ? 3.070 -1.882 -4.129 1.00 92.00 196 ARG A N 1
ATOM 1462 C CA . ARG A 1 196 ? 1.930 -2.595 -3.521 1.00 92.00 196 ARG A CA 1
ATOM 1463 C C . ARG A 1 196 ? 2.424 -3.387 -2.305 1.00 92.00 196 ARG A C 1
ATOM 1465 O O . ARG A 1 196 ? 3.483 -4.001 -2.343 1.00 92.00 196 ARG A O 1
ATOM 1472 N N . ALA A 1 197 ? 1.676 -3.373 -1.197 1.00 91.12 197 ALA A N 1
ATOM 1473 C CA . ALA A 1 197 ? 2.169 -3.866 0.100 1.00 91.12 197 ALA A CA 1
ATOM 1474 C C . ALA A 1 197 ? 2.678 -5.323 0.068 1.00 91.12 197 ALA A C 1
ATOM 1476 O O . ALA A 1 197 ? 3.712 -5.628 0.659 1.00 91.12 197 ALA A O 1
ATOM 1477 N N . HIS A 1 198 ? 1.993 -6.211 -0.656 1.00 90.81 198 HIS A N 1
ATOM 1478 C CA . HIS A 1 198 ? 2.393 -7.615 -0.810 1.00 90.81 198 HIS A CA 1
ATOM 1479 C C . HIS A 1 198 ? 3.640 -7.803 -1.696 1.00 90.81 198 HIS A C 1
ATOM 1481 O O . HIS A 1 198 ? 4.311 -8.823 -1.582 1.00 90.81 198 HIS A O 1
ATOM 1487 N N . ARG A 1 199 ? 3.983 -6.808 -2.525 1.00 94.19 199 ARG A N 1
ATOM 1488 C CA . ARG A 1 199 ? 5.150 -6.791 -3.425 1.00 94.19 199 ARG A CA 1
ATOM 1489 C C . ARG A 1 199 ? 6.334 -6.014 -2.861 1.00 94.19 199 ARG A C 1
ATOM 1491 O O . ARG A 1 199 ? 7.381 -5.983 -3.497 1.00 94.19 199 ARG A O 1
ATOM 1498 N N . ASN A 1 200 ? 6.193 -5.384 -1.691 1.00 95.06 200 ASN A N 1
ATOM 1499 C CA . ASN A 1 200 ? 7.245 -4.553 -1.115 1.00 95.06 200 ASN A CA 1
ATOM 1500 C C . ASN A 1 200 ? 7.392 -4.755 0.406 1.00 95.06 200 ASN A C 1
ATOM 1502 O O . ASN A 1 200 ? 6.599 -4.216 1.189 1.00 95.06 200 ASN A O 1
ATOM 1506 N N . PRO A 1 201 ? 8.429 -5.480 0.870 1.00 94.50 201 PRO A N 1
ATOM 1507 C CA . PRO A 1 201 ? 8.647 -5.717 2.293 1.00 94.50 201 PRO A CA 1
ATOM 1508 C C . PRO A 1 201 ? 8.933 -4.431 3.078 1.00 94.50 201 PRO A C 1
ATOM 1510 O O . PRO A 1 201 ? 8.523 -4.339 4.234 1.00 94.50 201 PRO A O 1
ATOM 1513 N N . TRP A 1 202 ? 9.582 -3.420 2.486 1.00 93.88 202 TRP A N 1
ATOM 1514 C CA . TRP A 1 202 ? 9.836 -2.146 3.172 1.00 93.88 202 TRP A CA 1
ATOM 1515 C C . TRP A 1 202 ? 8.542 -1.387 3.447 1.00 93.88 202 TRP A C 1
ATOM 1517 O O . TRP A 1 202 ? 8.346 -0.885 4.556 1.00 93.88 202 TRP A O 1
ATOM 1527 N N . ARG A 1 203 ? 7.614 -1.377 2.486 1.00 94.56 203 ARG A N 1
ATOM 1528 C CA . ARG A 1 203 ? 6.271 -0.842 2.716 1.00 94.56 203 ARG A CA 1
ATOM 1529 C C . ARG A 1 203 ? 5.519 -1.636 3.781 1.00 94.56 203 ARG A C 1
ATOM 1531 O O . ARG A 1 203 ? 4.930 -1.043 4.679 1.00 94.56 203 ARG A O 1
ATOM 1538 N N . MET A 1 204 ? 5.583 -2.968 3.742 1.00 95.31 204 MET A N 1
ATOM 1539 C CA . MET A 1 204 ? 4.943 -3.813 4.758 1.00 95.31 204 MET A CA 1
ATOM 1540 C C . MET A 1 204 ? 5.477 -3.516 6.175 1.00 95.31 204 MET A C 1
ATOM 1542 O O . MET A 1 204 ? 4.715 -3.495 7.143 1.00 95.31 204 MET A O 1
ATOM 1546 N N . MET A 1 205 ? 6.773 -3.208 6.305 1.00 95.75 205 MET A N 1
ATOM 1547 C CA . MET A 1 205 ? 7.364 -2.735 7.562 1.00 95.75 205 MET A CA 1
ATOM 1548 C C . MET A 1 205 ? 6.821 -1.363 7.988 1.00 95.75 205 MET A C 1
ATOM 1550 O O . MET A 1 205 ? 6.525 -1.178 9.170 1.00 95.75 205 MET A O 1
ATOM 1554 N N . ALA A 1 206 ? 6.660 -0.418 7.056 1.00 96.44 206 ALA A N 1
ATOM 1555 C CA . ALA A 1 206 ? 6.087 0.900 7.342 1.00 96.44 206 ALA A CA 1
ATOM 1556 C C . ALA A 1 206 ? 4.627 0.796 7.819 1.00 96.44 206 ALA A C 1
ATOM 1558 O O . ALA A 1 206 ? 4.274 1.379 8.845 1.00 96.44 206 ALA A O 1
ATOM 1559 N N . ILE A 1 207 ? 3.811 -0.033 7.160 1.00 96.88 207 ILE A N 1
ATOM 1560 C CA . ILE A 1 207 ? 2.430 -0.333 7.573 1.00 96.88 207 ILE A CA 1
ATOM 1561 C C . ILE A 1 207 ? 2.407 -0.919 8.991 1.00 96.88 207 ILE A C 1
ATOM 1563 O O . ILE A 1 207 ? 1.618 -0.484 9.829 1.00 96.88 207 ILE A O 1
ATOM 1567 N N . ARG A 1 208 ? 3.304 -1.867 9.303 1.00 97.50 208 ARG A N 1
ATOM 1568 C CA . ARG A 1 208 ? 3.411 -2.452 10.651 1.00 97.50 208 ARG A CA 1
ATOM 1569 C C . ARG A 1 208 ? 3.777 -1.404 11.704 1.00 97.50 208 ARG A C 1
ATOM 1571 O O . ARG A 1 208 ? 3.204 -1.406 12.793 1.00 97.50 208 ARG A O 1
ATOM 1578 N N . ALA A 1 209 ? 4.727 -0.520 11.405 1.00 98.12 209 ALA A N 1
ATOM 1579 C CA . ALA A 1 209 ? 5.120 0.557 12.312 1.00 98.12 209 ALA A CA 1
ATOM 1580 C C . ALA A 1 209 ? 3.958 1.532 12.570 1.00 98.12 209 ALA A C 1
ATOM 1582 O O . ALA A 1 209 ? 3.726 1.938 13.711 1.00 98.12 209 ALA A O 1
ATOM 1583 N N . LEU A 1 210 ? 3.182 1.852 11.533 1.00 98.12 210 LEU A N 1
ATOM 1584 C CA . LEU A 1 210 ? 1.991 2.684 11.655 1.00 98.12 210 LEU A CA 1
ATOM 1585 C C . LEU A 1 210 ? 0.882 2.003 12.474 1.00 98.12 210 LEU A C 1
ATOM 1587 O O . LEU A 1 210 ? 0.302 2.638 13.354 1.00 98.12 210 LEU A O 1
ATOM 1591 N N . ALA A 1 211 ? 0.656 0.701 12.270 1.00 98.19 211 ALA A N 1
ATOM 1592 C CA . ALA A 1 211 ? -0.293 -0.088 13.058 1.00 98.19 211 ALA A CA 1
ATOM 1593 C C . ALA A 1 211 ? 0.056 -0.092 14.554 1.00 98.19 211 ALA A C 1
ATOM 1595 O O . ALA A 1 211 ? -0.827 0.069 15.395 1.00 98.19 211 ALA A O 1
ATOM 1596 N N . TRP A 1 212 ? 1.343 -0.199 14.903 1.00 98.38 212 TRP A N 1
ATOM 1597 C CA . TRP A 1 212 ? 1.801 -0.025 16.286 1.00 98.38 212 TRP A CA 1
ATOM 1598 C C . TRP A 1 212 ? 1.443 1.341 16.854 1.00 98.38 212 TRP A C 1
ATOM 1600 O O . TRP A 1 212 ? 1.000 1.433 17.999 1.00 98.38 212 TRP A O 1
ATOM 1610 N N . ARG A 1 213 ? 1.621 2.404 16.072 1.00 97.94 213 ARG A N 1
ATOM 1611 C CA . ARG A 1 213 ? 1.327 3.766 16.518 1.00 97.94 213 ARG A CA 1
ATOM 1612 C C . ARG A 1 213 ? -0.165 3.964 16.782 1.00 97.94 213 ARG A C 1
ATOM 1614 O O . ARG A 1 213 ? -0.530 4.476 17.840 1.00 97.94 213 ARG A O 1
ATOM 1621 N N . LEU A 1 214 ? -1.011 3.478 15.874 1.00 97.88 214 LEU A N 1
ATOM 1622 C CA . LEU A 1 214 ? -2.464 3.521 16.017 1.00 97.88 214 LEU A CA 1
ATOM 1623 C C . LEU A 1 214 ? -2.948 2.689 17.212 1.00 97.88 214 LEU A C 1
ATOM 1625 O O . LEU A 1 214 ? -3.680 3.205 18.055 1.00 97.88 214 LEU A O 1
ATOM 1629 N N . ALA A 1 215 ? -2.484 1.443 17.348 1.00 97.44 215 ALA A N 1
ATOM 1630 C CA . ALA A 1 215 ? -2.860 0.574 18.463 1.00 97.44 215 ALA A CA 1
ATOM 1631 C C . ALA A 1 215 ? -2.458 1.165 19.829 1.00 97.44 215 ALA A C 1
ATOM 1633 O O . ALA A 1 215 ? -3.253 1.140 20.768 1.00 97.44 215 ALA A O 1
ATOM 1634 N N . ARG A 1 216 ? -1.264 1.775 19.937 1.00 96.19 216 ARG A N 1
ATOM 1635 C CA . ARG A 1 216 ? -0.830 2.489 21.156 1.00 96.19 216 ARG A CA 1
ATOM 1636 C C . ARG A 1 216 ? -1.732 3.678 21.468 1.00 96.19 216 ARG A C 1
ATOM 1638 O O . ARG A 1 216 ? -2.126 3.855 22.618 1.00 96.19 216 ARG A O 1
ATOM 1645 N N . ARG A 1 217 ? -2.095 4.477 20.458 1.00 95.38 217 ARG A N 1
ATOM 1646 C CA . ARG A 1 217 ? -3.010 5.611 20.647 1.00 95.38 217 ARG A CA 1
ATOM 1647 C C . ARG A 1 217 ? -4.379 5.149 21.138 1.00 95.38 217 ARG A C 1
ATOM 1649 O O . ARG A 1 217 ? -4.912 5.750 22.067 1.00 95.38 217 ARG A O 1
ATOM 1656 N N . LEU A 1 218 ? -4.922 4.080 20.559 1.00 94.81 218 LEU A N 1
ATOM 1657 C CA . LEU A 1 218 ? -6.201 3.505 20.976 1.00 94.81 218 LEU A CA 1
ATOM 1658 C C . LEU A 1 218 ? -6.158 2.999 22.417 1.00 94.81 218 LEU A C 1
ATOM 1660 O O . LEU A 1 218 ? -7.059 3.337 23.174 1.00 94.81 218 LEU A O 1
ATOM 1664 N N . ALA A 1 219 ? -5.093 2.300 22.821 1.00 91.81 219 ALA A N 1
ATOM 1665 C CA . ALA A 1 219 ? -4.921 1.820 24.196 1.00 91.81 219 ALA A CA 1
ATOM 1666 C C . ALA A 1 219 ? -4.854 2.953 25.242 1.00 91.81 219 ALA A C 1
ATOM 1668 O O . ALA A 1 219 ? -5.207 2.759 26.403 1.00 91.81 219 ALA A O 1
ATOM 1669 N N . HIS A 1 220 ? -4.404 4.149 24.847 1.00 84.81 220 HIS A N 1
ATOM 1670 C CA . HIS A 1 220 ? -4.251 5.294 25.751 1.00 84.81 220 HIS A CA 1
ATOM 1671 C C . HIS A 1 220 ? -5.467 6.238 25.754 1.00 84.81 220 HIS A C 1
ATOM 1673 O O . HIS A 1 220 ? -5.633 7.019 26.694 1.00 84.81 220 HIS A O 1
ATOM 1679 N N . LEU A 1 221 ? -6.327 6.184 24.728 1.00 71.62 221 LEU A N 1
ATOM 1680 C CA . LEU A 1 221 ? -7.483 7.079 24.568 1.00 71.62 221 LEU A CA 1
ATOM 1681 C C . LEU A 1 221 ? -8.495 6.968 25.721 1.00 71.62 221 LEU A C 1
ATOM 1683 O O . LEU A 1 221 ? -9.129 7.967 26.059 1.00 71.62 221 LEU A O 1
ATOM 1687 N N . PHE A 1 222 ? -8.608 5.801 26.361 1.00 57.53 222 PHE A N 1
ATOM 1688 C CA . PHE A 1 222 ? -9.566 5.580 27.451 1.00 57.53 222 PHE A CA 1
ATOM 1689 C C . PHE A 1 222 ? -8.978 5.658 28.862 1.00 57.53 222 PHE A C 1
ATOM 1691 O O . PHE A 1 222 ? -9.725 5.936 29.798 1.00 57.53 222 PHE A O 1
ATOM 1698 N N . LEU A 1 223 ? -7.655 5.553 29.031 1.00 47.22 223 LEU A N 1
ATOM 1699 C CA . LEU A 1 223 ? -7.017 5.776 30.338 1.00 47.22 223 LEU A CA 1
ATOM 1700 C C . LEU A 1 223 ? -7.148 7.233 30.817 1.00 47.22 223 LEU A C 1
ATOM 1702 O O . LEU A 1 223 ? -7.092 7.500 32.011 1.00 47.22 223 LEU A O 1
ATOM 1706 N N . ARG A 1 224 ? -7.396 8.187 29.908 1.00 42.88 224 ARG A N 1
ATOM 1707 C CA . ARG A 1 224 ? -7.629 9.600 30.254 1.00 42.88 224 ARG A CA 1
ATOM 1708 C C . ARG A 1 224 ? -9.071 9.939 30.666 1.00 42.88 224 ARG A C 1
ATOM 1710 O O . ARG A 1 224 ? -9.333 11.102 30.958 1.00 42.88 224 ARG A O 1
ATOM 1717 N N . ARG A 1 225 ? -10.013 8.983 30.668 1.00 43.28 225 ARG A N 1
ATOM 1718 C CA . ARG A 1 225 ? -11.460 9.268 30.785 1.00 43.28 225 ARG A CA 1
ATOM 1719 C C . ARG A 1 225 ? -12.201 8.563 31.926 1.00 43.28 225 ARG A C 1
ATOM 1721 O O . ARG A 1 225 ? -13.428 8.590 31.931 1.00 43.28 225 ARG A O 1
ATOM 1728 N N . ALA A 1 226 ? -11.505 8.024 32.927 1.00 42.66 226 ALA A N 1
ATOM 1729 C CA . ALA A 1 226 ? -12.124 7.516 34.159 1.00 42.66 226 ALA A CA 1
ATOM 1730 C C . ALA A 1 226 ? -12.692 8.637 35.074 1.00 42.66 226 ALA A C 1
ATOM 1732 O O . ALA A 1 226 ? -12.544 8.569 36.288 1.00 42.66 226 ALA A O 1
ATOM 1733 N N . GLY A 1 227 ? -13.319 9.686 34.516 1.00 36.81 227 GLY A N 1
ATOM 1734 C CA . GLY A 1 227 ? -13.825 10.799 35.328 1.00 36.81 227 GLY A CA 1
ATOM 1735 C C . GLY A 1 227 ? -14.659 11.904 34.669 1.00 36.81 227 GLY A C 1
ATOM 1736 O O . GLY A 1 227 ? -15.114 12.768 35.401 1.00 36.81 227 GLY A O 1
ATOM 1737 N N . LEU A 1 228 ? -14.917 11.932 33.354 1.00 38.41 228 LEU A N 1
ATOM 1738 C CA . LEU A 1 228 ? -15.833 12.932 32.769 1.00 38.41 228 LEU A CA 1
ATOM 1739 C C . LEU A 1 228 ? -16.590 12.357 31.567 1.00 38.41 228 LEU A C 1
ATOM 1741 O O . LEU A 1 228 ? -15.978 11.880 30.607 1.00 38.41 228 LEU A O 1
ATOM 1745 N N . GLY A 1 229 ? -17.923 12.430 31.646 1.00 33.78 229 GLY A N 1
ATOM 1746 C CA . GLY A 1 229 ? -18.876 11.984 30.629 1.00 33.78 229 GLY A CA 1
ATOM 1747 C C . GLY A 1 229 ? -18.701 12.650 29.254 1.00 33.78 229 GLY A C 1
ATOM 1748 O O . GLY A 1 229 ? -17.817 13.492 29.054 1.00 33.78 229 GLY A O 1
ATOM 1749 N N . PRO A 1 230 ? -19.514 12.249 28.262 1.00 38.12 230 PRO A N 1
ATOM 1750 C CA . PRO A 1 230 ? -19.282 12.562 26.860 1.00 38.12 230 PRO A CA 1
ATOM 1751 C C . PRO A 1 230 ? -19.519 14.047 26.566 1.00 38.12 230 PRO A C 1
ATOM 1753 O O . PRO A 1 230 ? -20.579 14.457 26.112 1.00 38.12 230 PRO A O 1
ATOM 1756 N N . ARG A 1 231 ? -18.482 14.873 26.726 1.00 33.59 231 ARG A N 1
ATOM 1757 C CA . ARG A 1 231 ? -18.326 16.032 25.847 1.00 33.59 231 ARG A CA 1
ATOM 1758 C C . ARG A 1 231 ? -17.903 15.499 24.488 1.00 33.59 231 ARG A C 1
ATOM 1760 O O . ARG A 1 231 ? -16.855 14.851 24.380 1.00 33.59 231 ARG A O 1
ATOM 1767 N N . ALA A 1 232 ? -18.747 15.734 23.487 1.00 37.69 232 ALA A N 1
ATOM 1768 C CA . ALA A 1 232 ? -18.421 15.558 22.085 1.00 37.69 232 ALA A CA 1
ATOM 1769 C C . ALA A 1 232 ? -17.018 16.129 21.843 1.00 37.69 232 ALA A C 1
ATOM 1771 O O . ALA A 1 232 ? -16.794 17.334 21.977 1.00 37.69 232 ALA A O 1
ATOM 1772 N N . LEU A 1 233 ? -16.050 15.260 21.534 1.00 38.00 233 LEU A N 1
ATOM 1773 C CA . LEU A 1 233 ? -14.853 15.729 20.859 1.00 38.00 233 LEU A CA 1
ATOM 1774 C C . LEU A 1 233 ? -15.333 16.067 19.453 1.00 38.00 233 LEU A C 1
ATOM 1776 O O . LEU A 1 233 ? -15.334 15.219 18.567 1.00 38.00 233 LEU A O 1
ATOM 1780 N N . ALA A 1 234 ? -15.780 17.310 19.270 1.00 31.69 234 ALA A N 1
ATOM 1781 C CA . ALA A 1 234 ? -15.723 17.923 17.964 1.00 31.69 234 ALA A CA 1
ATOM 1782 C C . ALA A 1 234 ? -14.305 17.664 17.457 1.00 31.69 234 ALA A C 1
ATOM 1784 O O . ALA A 1 234 ? -13.324 18.065 18.098 1.00 31.69 234 ALA A O 1
ATOM 1785 N N . ALA A 1 235 ? -14.208 16.904 16.366 1.00 36.69 235 ALA A N 1
ATOM 1786 C CA . ALA A 1 235 ? -12.996 16.794 15.591 1.00 36.69 235 ALA A CA 1
ATOM 1787 C C . ALA A 1 235 ? -12.489 18.222 15.410 1.00 36.69 235 ALA A C 1
ATOM 1789 O O . ALA A 1 235 ? -13.125 19.034 14.740 1.00 36.69 235 ALA A O 1
ATOM 1790 N N . ARG A 1 236 ? -11.389 18.573 16.082 1.00 26.39 236 ARG A N 1
ATOM 1791 C CA . ARG A 1 236 ? -10.683 19.796 15.729 1.00 26.39 236 ARG A CA 1
ATOM 1792 C C . ARG A 1 236 ? -10.337 19.605 14.261 1.00 26.39 236 ARG A C 1
ATOM 1794 O O . ARG A 1 236 ? -9.607 18.653 13.970 1.00 26.39 236 ARG A O 1
ATOM 1801 N N . PRO A 1 237 ? -10.851 20.432 13.339 1.00 30.12 237 PRO A N 1
ATOM 1802 C CA . PRO A 1 237 ? -10.370 20.339 11.987 1.00 30.12 237 PRO A CA 1
ATOM 1803 C C . PRO A 1 237 ? -8.874 20.615 12.083 1.00 30.12 237 PRO A C 1
ATOM 1805 O O . PRO A 1 237 ? -8.450 21.613 12.675 1.00 30.12 237 PRO A O 1
ATOM 1808 N N . ALA A 1 238 ? -8.055 19.734 11.522 1.00 34.06 238 ALA A N 1
ATOM 1809 C CA . ALA A 1 238 ? -6.666 20.045 11.228 1.00 34.06 238 ALA A CA 1
ATOM 1810 C C . ALA A 1 238 ? -6.614 21.089 10.089 1.00 34.06 238 ALA A C 1
ATOM 1812 O O . ALA A 1 238 ? -5.944 20.920 9.082 1.00 34.06 238 ALA A O 1
ATOM 1813 N N . LEU A 1 239 ? -7.342 22.198 10.237 1.00 33.00 239 LEU A N 1
ATOM 1814 C CA . LEU A 1 239 ? -7.297 23.382 9.394 1.00 33.00 239 LEU A CA 1
ATOM 1815 C C . LEU A 1 239 ? -6.274 24.335 10.006 1.00 33.00 239 LEU A C 1
ATOM 1817 O O . LEU A 1 239 ? -6.598 25.396 10.529 1.00 33.00 239 LEU A O 1
ATOM 1821 N N . ARG A 1 240 ? -5.003 23.934 9.963 1.00 31.66 240 ARG A N 1
ATOM 1822 C CA . ARG A 1 240 ? -3.894 24.886 10.090 1.00 31.66 240 ARG A CA 1
ATOM 1823 C C . ARG A 1 240 ? -2.638 24.487 9.325 1.00 31.66 240 ARG A C 1
ATOM 1825 O O . ARG A 1 240 ? -1.556 24.891 9.703 1.00 31.66 240 ARG A O 1
ATOM 1832 N N . VAL A 1 241 ? -2.783 23.798 8.195 1.00 35.75 241 VAL A N 1
ATOM 1833 C CA . VAL A 1 241 ? -1.839 23.902 7.069 1.00 35.75 241 VAL A CA 1
ATOM 1834 C C . VAL A 1 241 ? -2.638 23.689 5.789 1.00 35.75 241 VAL A C 1
ATOM 1836 O O . VAL A 1 241 ? -2.702 22.574 5.313 1.00 35.75 241 VAL A O 1
ATOM 1839 N N . LEU A 1 242 ? -3.314 24.721 5.269 1.00 32.31 242 LEU A N 1
ATOM 1840 C CA . LEU A 1 242 ? -3.774 24.787 3.865 1.00 32.31 242 LEU A CA 1
ATOM 1841 C C . LEU A 1 242 ? -4.379 26.169 3.554 1.00 32.31 242 LEU A C 1
ATOM 1843 O O . LEU A 1 242 ? -5.492 26.325 3.072 1.00 32.31 242 LEU A O 1
ATOM 1847 N N . ARG A 1 243 ? -3.600 27.224 3.796 1.00 30.06 243 ARG A N 1
ATOM 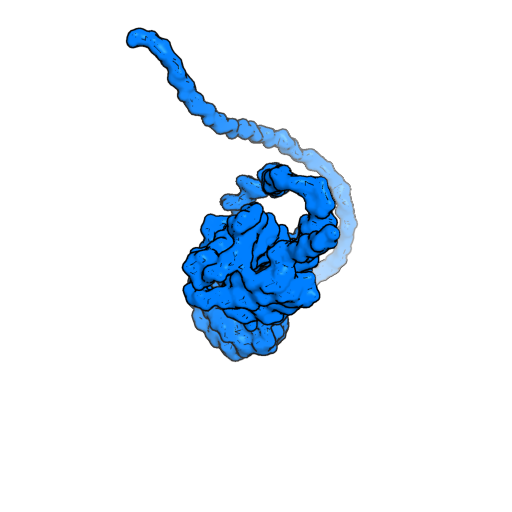1848 C CA . ARG A 1 243 ? -3.747 28.491 3.061 1.00 30.06 243 ARG A CA 1
ATOM 1849 C C . ARG A 1 243 ? -2.395 28.873 2.474 1.00 30.06 243 ARG A C 1
ATOM 1851 O O . ARG A 1 243 ? -1.800 29.863 2.868 1.00 30.06 243 ARG A O 1
ATOM 1858 N N . ARG A 1 244 ? -1.882 28.025 1.574 1.00 28.66 244 ARG A N 1
ATOM 1859 C CA . ARG A 1 244 ? -0.866 28.401 0.564 1.00 28.66 244 ARG A CA 1
ATOM 1860 C C . ARG A 1 244 ? -0.624 27.347 -0.526 1.00 28.66 244 ARG A C 1
ATOM 1862 O O . ARG A 1 244 ? -0.107 27.721 -1.568 1.00 28.66 244 ARG A O 1
ATOM 1869 N N . ALA A 1 245 ? -1.052 26.090 -0.361 1.00 30.06 245 ALA A N 1
ATOM 1870 C CA . ALA A 1 245 ? -0.846 25.060 -1.394 1.00 30.06 245 ALA A CA 1
ATOM 1871 C C . ALA A 1 245 ? -1.945 24.999 -2.478 1.00 30.06 245 ALA A C 1
ATOM 1873 O O . ALA A 1 245 ? -1.699 24.480 -3.561 1.00 30.06 245 ALA A O 1
ATOM 1874 N N . HIS A 1 246 ? -3.109 25.630 -2.268 1.00 27.45 246 HIS A N 1
ATOM 1875 C CA . HIS A 1 246 ? -4.216 25.642 -3.244 1.00 27.45 246 HIS A CA 1
ATOM 1876 C C . HIS A 1 246 ? -3.954 26.456 -4.528 1.00 27.45 246 HIS A C 1
ATOM 1878 O O . HIS A 1 246 ? -4.861 26.669 -5.327 1.00 27.45 246 HIS A O 1
ATOM 1884 N N . ARG A 1 247 ? -2.719 26.924 -4.738 1.00 28.55 247 ARG A N 1
ATOM 1885 C CA . ARG A 1 247 ? -2.306 27.649 -5.946 1.00 28.55 247 ARG A CA 1
ATOM 1886 C C . ARG A 1 247 ? -1.238 26.922 -6.774 1.00 28.55 247 ARG A C 1
ATOM 1888 O O . ARG A 1 247 ? -0.742 27.508 -7.727 1.00 28.55 247 ARG A O 1
ATOM 1895 N N . LEU A 1 248 ? -0.893 25.674 -6.438 1.00 34.44 248 LEU A N 1
ATOM 1896 C CA . LEU A 1 248 ? 0.106 24.888 -7.184 1.00 34.44 248 LEU A CA 1
ATOM 1897 C C . LEU A 1 248 ? -0.469 23.679 -7.940 1.00 34.44 248 LEU A C 1
ATOM 1899 O O . LEU A 1 248 ? 0.223 23.106 -8.778 1.00 34.44 248 LEU A O 1
ATOM 1903 N N . ASP A 1 249 ? -1.752 23.369 -7.756 1.00 33.25 249 ASP A N 1
ATOM 1904 C CA . ASP A 1 249 ? -2.385 22.164 -8.316 1.00 33.25 249 ASP A CA 1
ATOM 1905 C C . ASP A 1 249 ? -2.986 22.338 -9.728 1.00 33.25 249 ASP A C 1
ATOM 1907 O O . ASP A 1 249 ? -3.833 21.581 -10.182 1.00 33.25 249 ASP A O 1
ATOM 1911 N N . ARG A 1 250 ? -2.555 23.370 -10.464 1.00 32.16 250 ARG A N 1
ATOM 1912 C CA . ARG A 1 250 ? -2.847 23.500 -11.907 1.00 32.16 250 ARG A CA 1
ATOM 1913 C C . ARG A 1 250 ? -1.613 23.790 -12.766 1.00 32.16 250 ARG A C 1
ATOM 1915 O O . ARG A 1 250 ? -1.748 24.105 -13.942 1.00 32.16 250 ARG A O 1
ATOM 1922 N N . GLY A 1 251 ? -0.406 23.682 -12.201 1.00 30.52 251 GLY A N 1
ATOM 1923 C CA . GLY A 1 251 ? 0.833 24.043 -12.906 1.00 30.52 251 GLY A CA 1
ATOM 1924 C C . GLY A 1 251 ? 1.980 23.039 -12.804 1.00 30.52 251 GLY A C 1
ATOM 1925 O O . GLY A 1 251 ? 2.850 23.044 -13.671 1.00 30.52 251 GLY A O 1
ATOM 1926 N N . ALA A 1 252 ? 2.003 22.158 -11.800 1.00 29.17 252 ALA A N 1
ATOM 1927 C CA . ALA A 1 252 ? 3.181 21.328 -11.531 1.00 29.17 252 ALA A CA 1
ATOM 1928 C C . ALA A 1 252 ? 3.406 20.177 -12.536 1.00 29.17 252 ALA A C 1
ATOM 1930 O O . ALA A 1 252 ? 4.538 19.730 -12.686 1.00 29.17 252 ALA A O 1
ATOM 1931 N N . CYS A 1 253 ? 2.391 19.770 -13.310 1.00 30.77 253 CYS A N 1
ATOM 1932 C CA . CYS A 1 253 ? 2.568 18.807 -14.411 1.00 30.77 253 CYS A CA 1
ATOM 1933 C C . CYS A 1 253 ? 3.056 19.434 -15.735 1.00 30.77 253 CYS A C 1
ATOM 1935 O O . CYS A 1 253 ? 3.223 18.721 -16.719 1.00 30.77 253 CYS A O 1
ATOM 1937 N N . ARG A 1 254 ? 3.315 20.751 -15.799 1.00 28.34 254 ARG A N 1
ATOM 1938 C CA . ARG A 1 254 ? 3.803 21.421 -17.027 1.00 28.34 254 ARG A CA 1
ATOM 1939 C C . ARG A 1 254 ? 5.259 21.892 -16.986 1.00 28.34 254 ARG A C 1
ATOM 1941 O O . ARG A 1 254 ? 5.756 22.355 -18.007 1.00 28.34 254 ARG A O 1
ATOM 1948 N N . TRP A 1 255 ? 5.961 21.747 -15.863 1.00 24.53 255 TRP A N 1
ATOM 1949 C CA . TRP A 1 255 ? 7.293 22.347 -15.676 1.00 24.53 255 TRP A CA 1
ATOM 1950 C C . TRP A 1 255 ? 8.500 21.463 -16.026 1.00 24.53 255 TRP A C 1
ATOM 1952 O O . TRP A 1 255 ? 9.631 21.904 -15.858 1.00 24.53 255 TRP A O 1
ATOM 1962 N N . LEU A 1 256 ? 8.294 20.273 -16.600 1.00 30.36 256 LEU A N 1
ATOM 1963 C CA . LEU A 1 256 ? 9.387 19.455 -17.158 1.00 30.36 256 LEU A CA 1
ATOM 1964 C C . LEU A 1 256 ? 9.473 19.469 -18.694 1.00 30.36 256 LEU A C 1
ATOM 1966 O O . LEU A 1 256 ? 10.345 18.821 -19.260 1.00 30.36 256 LEU A O 1
ATOM 1970 N N . PHE A 1 257 ? 8.643 20.255 -19.387 1.00 31.33 257 PHE A N 1
ATOM 1971 C CA . PHE A 1 257 ? 8.658 20.330 -20.852 1.00 31.33 257 PHE A CA 1
ATOM 1972 C C . PHE A 1 257 ? 8.890 21.754 -21.360 1.00 31.33 257 PHE A C 1
ATOM 1974 O O . PHE A 1 257 ? 7.943 22.501 -21.597 1.00 31.33 257 PHE A O 1
ATOM 1981 N N . ARG A 1 258 ? 10.165 22.100 -21.584 1.00 28.94 258 ARG A N 1
ATOM 1982 C CA . ARG A 1 258 ? 10.653 22.858 -22.758 1.00 28.94 258 ARG A CA 1
ATOM 1983 C C . ARG A 1 258 ? 12.171 23.043 -22.678 1.00 28.94 258 ARG A C 1
ATOM 1985 O O . ARG A 1 258 ? 12.672 24.134 -22.444 1.00 28.94 258 ARG A O 1
ATOM 1992 N N . LEU A 1 259 ? 12.909 21.985 -22.990 1.00 27.53 259 LEU A N 1
ATOM 1993 C CA . LEU A 1 259 ? 14.168 22.153 -23.708 1.00 27.53 259 LEU A CA 1
ATOM 1994 C C . LEU A 1 259 ? 13.916 21.640 -25.123 1.00 27.53 259 LEU A C 1
ATOM 1996 O O . LEU A 1 259 ? 13.928 20.443 -25.386 1.00 27.53 259 LEU A O 1
ATOM 2000 N N . ARG A 1 260 ? 13.564 22.562 -26.025 1.00 29.23 260 ARG A N 1
ATOM 2001 C CA . ARG A 1 260 ? 13.577 22.271 -27.462 1.00 29.23 260 ARG A CA 1
ATOM 2002 C C . ARG A 1 260 ? 15.044 22.157 -27.890 1.00 29.23 260 ARG A C 1
ATOM 2004 O O . ARG A 1 260 ? 15.805 23.071 -27.570 1.00 29.23 260 ARG A O 1
ATOM 2011 N N . PRO A 1 261 ? 15.440 21.143 -28.671 1.00 28.89 261 PRO A N 1
ATOM 2012 C CA . PRO A 1 261 ? 16.698 21.220 -29.394 1.00 28.89 261 PRO A CA 1
ATOM 2013 C C . PRO A 1 261 ? 16.581 22.342 -30.436 1.00 28.89 261 PRO A C 1
ATOM 2015 O O . PRO A 1 261 ? 15.665 22.346 -31.263 1.00 28.89 261 PRO A O 1
ATOM 2018 N N . ARG A 1 262 ? 17.489 23.324 -30.393 1.00 28.44 262 ARG A N 1
ATOM 2019 C CA . ARG A 1 262 ? 17.698 24.236 -31.524 1.00 28.44 262 ARG A CA 1
ATOM 2020 C C . ARG A 1 262 ? 18.271 23.402 -32.673 1.00 28.44 262 ARG A C 1
ATOM 2022 O O . ARG A 1 262 ? 19.423 22.991 -32.619 1.00 28.44 262 ARG A O 1
ATOM 2029 N N . ARG A 1 263 ? 17.462 23.136 -33.701 1.00 29.25 263 ARG A N 1
ATOM 2030 C CA . ARG A 1 263 ? 17.960 22.728 -35.021 1.00 29.25 263 ARG A CA 1
ATOM 2031 C C . ARG A 1 263 ? 18.435 23.983 -35.754 1.00 29.25 263 ARG A C 1
ATOM 2033 O O . ARG A 1 263 ? 17.662 24.929 -35.869 1.00 29.25 263 ARG A O 1
ATOM 2040 N N . GLY A 1 264 ? 19.671 23.958 -36.251 1.00 32.31 264 GLY A N 1
ATOM 2041 C CA . GLY A 1 264 ? 20.177 24.925 -37.227 1.00 32.31 264 GLY A CA 1
ATOM 2042 C C . GLY A 1 264 ? 21.537 25.525 -36.881 1.00 32.31 264 GLY A C 1
ATOM 2043 O O . GLY A 1 264 ? 21.597 26.669 -36.453 1.00 32.31 264 GLY A O 1
ATOM 2044 N N . ALA A 1 265 ? 22.615 24.772 -37.106 1.00 28.17 265 ALA A N 1
ATOM 2045 C CA . ALA A 1 265 ? 23.912 25.319 -37.513 1.00 28.17 265 ALA A CA 1
ATOM 2046 C C . ALA A 1 265 ? 24.739 24.191 -38.156 1.00 28.17 265 ALA A C 1
ATOM 2048 O O . ALA A 1 265 ? 25.044 23.191 -37.508 1.00 28.17 265 ALA A O 1
ATOM 2049 N N . ALA A 1 266 ? 25.023 24.329 -39.451 1.00 30.27 266 ALA A N 1
ATOM 2050 C CA . ALA A 1 266 ? 25.935 23.477 -40.215 1.00 30.27 266 ALA A CA 1
ATOM 2051 C C . ALA A 1 266 ? 27.411 23.802 -39.853 1.00 30.27 266 ALA A C 1
ATOM 2053 O O . ALA A 1 266 ? 27.659 24.802 -39.177 1.00 30.27 266 ALA A O 1
ATOM 2054 N N . PRO A 1 267 ? 28.389 22.957 -40.231 1.00 35.28 267 PRO A N 1
ATOM 2055 C CA . PRO A 1 267 ? 29.617 22.766 -39.465 1.00 35.28 267 PRO A CA 1
ATOM 2056 C C . PRO A 1 267 ? 30.734 23.738 -39.860 1.00 35.28 267 PRO A C 1
ATOM 2058 O O . PRO A 1 267 ? 30.880 24.089 -41.029 1.00 35.28 267 PRO A O 1
ATOM 2061 N N . ALA A 1 268 ? 31.600 24.088 -38.906 1.00 29.27 268 ALA A N 1
ATOM 2062 C CA . ALA A 1 268 ? 32.854 24.779 -39.190 1.00 29.27 268 ALA A CA 1
ATOM 2063 C C . ALA A 1 268 ? 34.025 24.165 -38.399 1.00 29.27 268 ALA A C 1
ATOM 2065 O O . ALA A 1 268 ? 34.071 24.206 -37.176 1.00 29.27 268 ALA A O 1
ATOM 2066 N N . ARG A 1 269 ? 34.907 23.534 -39.183 1.00 28.25 269 ARG A N 1
ATOM 2067 C CA . ARG A 1 269 ? 36.361 23.297 -39.076 1.00 28.25 269 ARG A CA 1
ATOM 2068 C C . ARG A 1 269 ? 37.082 23.556 -37.735 1.00 28.25 269 ARG A C 1
ATOM 2070 O O . ARG A 1 269 ? 36.988 24.626 -37.149 1.00 28.25 269 ARG A O 1
ATOM 2077 N N . ARG A 1 270 ? 37.953 22.597 -37.375 1.00 28.72 270 ARG A N 1
ATOM 2078 C CA . ARG A 1 270 ? 39.094 22.769 -36.448 1.00 28.72 270 ARG A CA 1
ATOM 2079 C C . ARG A 1 270 ? 39.981 23.950 -36.883 1.00 28.72 270 ARG A C 1
ATOM 2081 O O . ARG A 1 270 ? 40.125 24.167 -38.088 1.00 28.72 270 ARG A O 1
ATOM 2088 N N . PRO A 1 271 ? 40.648 24.622 -35.930 1.00 32.69 271 PRO A N 1
ATOM 2089 C CA . PRO A 1 271 ? 42.080 24.357 -35.772 1.00 32.69 271 PRO A CA 1
ATOM 2090 C C . PRO A 1 271 ? 42.582 24.300 -34.310 1.00 32.69 271 PRO A C 1
ATOM 2092 O O . PRO A 1 271 ? 41.829 24.351 -33.346 1.00 32.69 271 PRO A O 1
ATOM 2095 N N . SER A 1 272 ? 43.888 24.070 -34.244 1.00 26.86 272 SER A N 1
ATOM 2096 C CA . SER A 1 272 ? 44.852 23.707 -33.200 1.00 26.86 272 SER A CA 1
ATOM 2097 C C . SER A 1 272 ? 45.113 24.673 -32.031 1.00 26.86 272 SER A C 1
ATOM 2099 O O . SER A 1 272 ? 45.026 25.879 -32.202 1.00 26.86 272 SER A O 1
ATOM 2101 N N . ASN A 1 273 ? 45.614 24.068 -30.939 1.00 27.20 273 ASN A N 1
ATOM 2102 C CA . ASN A 1 273 ? 46.657 24.493 -29.981 1.00 27.20 273 ASN A CA 1
ATOM 2103 C C . ASN A 1 273 ? 46.602 25.865 -29.275 1.00 27.20 273 ASN A C 1
ATOM 2105 O O . ASN A 1 273 ? 46.669 26.903 -29.918 1.00 27.20 273 ASN A O 1
ATOM 2109 N N . GLY A 1 274 ? 46.782 25.819 -27.944 1.00 23.83 274 GLY A N 1
ATOM 2110 C CA . GLY A 1 274 ? 47.780 26.656 -27.257 1.00 23.83 274 GLY A CA 1
ATOM 2111 C C . GLY A 1 274 ? 47.290 27.653 -26.196 1.00 23.83 274 GLY A C 1
ATOM 2112 O O . GLY A 1 274 ? 46.633 28.623 -26.533 1.00 23.83 274 GLY A O 1
ATOM 2113 N N . LEU A 1 275 ? 47.760 27.417 -24.961 1.00 26.23 275 LEU A N 1
ATOM 2114 C CA . LEU A 1 275 ? 48.171 28.368 -23.907 1.00 26.23 275 LEU A CA 1
ATOM 2115 C C . LEU A 1 275 ? 47.159 29.289 -23.183 1.00 26.23 275 LEU A C 1
ATOM 2117 O O . LEU A 1 275 ? 46.569 30.197 -23.747 1.00 26.23 275 LEU A O 1
ATOM 2121 N N . GLU A 1 276 ? 47.090 29.021 -21.871 1.00 24.31 276 GLU A N 1
ATOM 2122 C CA . GLU A 1 276 ? 47.272 29.920 -20.713 1.00 24.31 276 GLU A CA 1
ATOM 2123 C C . GLU A 1 276 ? 46.526 31.267 -20.568 1.00 24.31 276 GLU A C 1
ATOM 2125 O O . GLU A 1 276 ? 46.673 32.194 -21.353 1.00 24.31 276 GLU A O 1
ATOM 2130 N N . ALA A 1 277 ? 45.912 31.366 -19.376 1.00 25.39 277 ALA A N 1
ATOM 2131 C CA . ALA A 1 277 ? 46.016 32.455 -18.394 1.00 25.39 277 ALA A CA 1
ATOM 2132 C C . ALA A 1 277 ? 44.863 33.472 -18.216 1.00 25.39 277 ALA A C 1
ATOM 2134 O O . ALA A 1 277 ? 44.304 34.037 -19.147 1.00 25.39 277 ALA A O 1
ATOM 2135 N N . GLU A 1 278 ? 44.624 33.698 -16.915 1.00 23.66 278 GLU A N 1
ATOM 2136 C CA . GLU A 1 278 ? 44.107 34.888 -16.221 1.00 23.66 278 GLU A CA 1
ATOM 2137 C C . GLU A 1 278 ? 42.590 35.162 -16.088 1.00 23.66 278 GLU A C 1
ATOM 2139 O O . GLU A 1 278 ? 41.863 35.506 -17.014 1.00 23.66 278 GLU A O 1
ATOM 2144 N N . LEU A 1 279 ? 42.148 35.089 -14.820 1.00 31.53 279 LEU A N 1
ATOM 2145 C CA . LEU A 1 279 ? 41.023 35.832 -14.235 1.00 31.53 279 LEU A CA 1
ATOM 2146 C C . LEU A 1 279 ? 41.377 37.328 -14.155 1.00 31.53 279 LEU A C 1
ATOM 2148 O O . LEU A 1 279 ? 42.520 37.652 -13.832 1.00 31.53 279 LEU A O 1
ATOM 2152 N N . PRO A 1 280 ? 40.395 38.241 -14.285 1.00 28.44 280 PRO A N 1
ATOM 2153 C CA . PRO A 1 280 ? 39.996 38.974 -13.078 1.00 28.44 280 PRO A CA 1
ATOM 2154 C C . PRO A 1 280 ? 38.498 39.330 -12.967 1.00 28.44 280 PRO A C 1
ATOM 2156 O O . PRO A 1 280 ? 37.698 39.211 -13.891 1.00 28.44 280 PRO A O 1
ATOM 2159 N N . ASN A 1 281 ? 38.155 39.767 -11.752 1.00 25.80 281 ASN A N 1
ATOM 2160 C CA . ASN A 1 281 ? 36.854 40.208 -11.251 1.00 25.80 281 ASN A CA 1
ATOM 2161 C C . ASN A 1 281 ? 36.285 41.496 -11.900 1.00 25.80 281 ASN A C 1
ATOM 2163 O O . ASN A 1 281 ? 37.019 42.419 -12.231 1.00 25.80 281 ASN A O 1
ATOM 2167 N N . LEU A 1 282 ? 34.942 41.513 -11.943 1.00 32.34 282 LEU A N 1
ATOM 2168 C CA . LEU A 1 282 ? 33.905 42.573 -12.049 1.00 32.34 282 LEU A CA 1
ATOM 2169 C C . LEU A 1 282 ? 34.300 44.071 -11.974 1.00 32.34 282 LEU A C 1
ATOM 2171 O O . LEU A 1 282 ? 35.140 44.459 -11.166 1.00 32.34 282 LEU A O 1
ATOM 2175 N N . PRO A 1 283 ? 33.518 44.953 -12.644 1.00 28.94 283 PRO A N 1
ATOM 2176 C CA . PRO A 1 283 ? 32.528 45.749 -11.891 1.00 28.94 283 PRO A CA 1
ATOM 2177 C C . PRO A 1 283 ? 31.156 45.921 -12.585 1.00 28.94 283 PRO A C 1
ATOM 2179 O O . PRO A 1 283 ? 30.993 45.709 -13.784 1.00 28.94 283 PRO A O 1
ATOM 2182 N N . GLY A 1 284 ? 30.141 46.267 -11.784 1.00 24.55 284 GLY A N 1
ATOM 2183 C CA . GLY A 1 284 ? 28.726 46.279 -12.167 1.00 24.55 284 GLY A CA 1
ATOM 2184 C C . GLY A 1 284 ? 28.199 47.540 -12.858 1.00 24.55 284 GLY A C 1
ATOM 2185 O O . GLY A 1 284 ? 28.875 48.555 -12.968 1.00 24.55 284 GLY A O 1
ATOM 2186 N N . SER A 1 285 ? 26.931 47.485 -13.275 1.00 26.03 285 SER A N 1
ATOM 2187 C CA . SER A 1 285 ? 25.999 48.624 -13.266 1.00 26.03 285 SER A CA 1
ATOM 2188 C C . SER A 1 285 ? 24.564 48.197 -13.615 1.00 26.03 285 SER A C 1
ATOM 2190 O O . SER A 1 285 ? 24.312 47.310 -14.423 1.00 26.03 285 SER A O 1
ATOM 2192 N N . ALA A 1 286 ? 23.646 48.848 -12.902 1.00 27.55 286 ALA A N 1
ATOM 2193 C CA . ALA A 1 286 ? 22.188 48.884 -12.948 1.00 27.55 286 ALA A CA 1
ATOM 2194 C C . ALA A 1 286 ? 21.458 48.487 -14.248 1.00 27.55 286 ALA A C 1
ATOM 2196 O O . ALA A 1 286 ? 21.753 49.013 -15.314 1.00 27.55 286 ALA A O 1
ATOM 2197 N N . LEU A 1 287 ? 20.326 47.778 -14.109 1.00 28.23 287 LEU A N 1
ATOM 2198 C CA . LEU A 1 287 ? 19.169 48.023 -14.976 1.00 28.23 287 LEU A CA 1
ATOM 2199 C C . LEU A 1 287 ? 17.827 47.846 -14.242 1.00 28.23 287 LEU A C 1
ATOM 2201 O O . LEU A 1 287 ? 17.679 47.055 -13.316 1.00 28.23 287 LEU A O 1
ATOM 2205 N N . ARG A 1 288 ? 16.889 48.702 -14.652 1.00 26.05 288 ARG A N 1
ATOM 2206 C CA . ARG A 1 288 ? 15.698 49.200 -13.952 1.00 26.05 288 ARG A CA 1
ATOM 2207 C C . ARG A 1 288 ? 14.550 48.188 -13.864 1.00 26.05 288 ARG A C 1
ATOM 2209 O O . ARG A 1 288 ? 14.279 47.454 -14.806 1.00 26.05 288 ARG A O 1
ATOM 2216 N N . 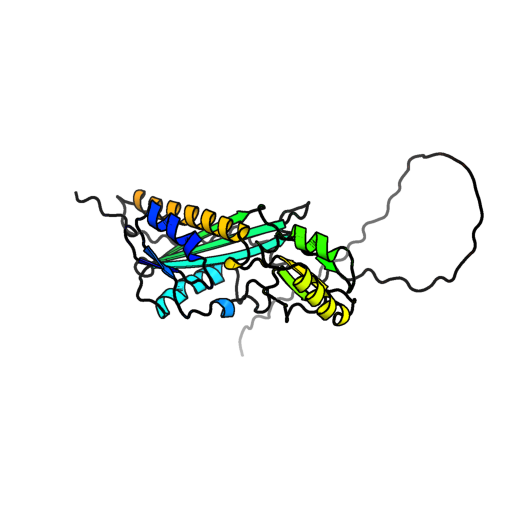LEU A 1 289 ? 13.803 48.264 -12.761 1.00 27.16 289 LEU A N 1
ATOM 2217 C CA . LEU A 1 289 ? 12.485 47.650 -12.586 1.00 27.16 289 LEU A CA 1
ATOM 2218 C C . LEU A 1 289 ? 11.413 48.497 -13.293 1.00 27.16 289 LEU A C 1
ATOM 2220 O O . LEU A 1 289 ? 11.183 49.643 -12.908 1.00 27.16 289 LEU A O 1
ATOM 2224 N N . SER A 1 290 ? 10.721 47.926 -14.279 1.00 31.09 290 SER A N 1
ATOM 2225 C CA . SER A 1 290 ? 9.418 48.414 -14.743 1.00 31.09 290 SER A CA 1
ATOM 2226 C C . SER A 1 290 ? 8.321 47.474 -14.238 1.00 31.09 290 SER A C 1
ATOM 2228 O O . SER A 1 290 ? 8.322 46.268 -14.483 1.00 31.09 290 SER A O 1
ATOM 2230 N N . GLY A 1 291 ? 7.408 48.038 -13.447 1.00 27.14 291 GLY A N 1
ATOM 2231 C CA . GLY A 1 291 ? 6.277 47.329 -12.863 1.00 27.14 291 GLY A CA 1
ATOM 2232 C C . GLY A 1 291 ? 5.171 47.074 -13.883 1.00 27.14 291 GLY A C 1
ATOM 2233 O O . GLY A 1 291 ? 4.792 47.965 -14.640 1.00 27.14 291 GLY A O 1
ATOM 2234 N N . VAL A 1 292 ? 4.600 45.871 -13.844 1.00 29.92 292 VAL A N 1
ATOM 2235 C CA . VAL A 1 292 ? 3.351 45.538 -14.537 1.00 29.92 292 VAL A CA 1
ATOM 2236 C C . VAL A 1 292 ? 2.254 45.358 -13.489 1.00 29.92 292 VAL A C 1
ATOM 2238 O O . VAL A 1 292 ? 2.385 44.576 -12.546 1.00 29.92 292 VAL A O 1
ATOM 2241 N N . ARG A 1 293 ? 1.182 46.142 -13.642 1.00 28.59 293 ARG A N 1
ATOM 2242 C CA . ARG A 1 293 ? -0.009 46.163 -12.783 1.00 28.59 293 ARG A CA 1
ATOM 2243 C C . ARG A 1 293 ? -0.800 44.857 -12.921 1.00 28.59 293 ARG A C 1
ATOM 2245 O O . ARG A 1 293 ? -1.044 44.391 -14.029 1.00 28.59 293 ARG A O 1
ATOM 2252 N N . CYS A 1 294 ? -1.246 44.303 -11.794 1.00 27.83 294 CYS A N 1
ATOM 2253 C CA . CYS A 1 294 ? -2.182 43.179 -11.742 1.00 27.83 294 CYS A CA 1
ATOM 2254 C C . CYS A 1 294 ? -3.633 43.688 -11.811 1.00 27.83 294 CYS A C 1
ATOM 2256 O O . CYS A 1 294 ? -4.031 44.509 -10.986 1.00 27.83 294 CYS A O 1
ATOM 2258 N N . ALA A 1 295 ? -4.429 43.173 -12.752 1.00 32.94 295 ALA A N 1
ATOM 2259 C CA . ALA A 1 295 ? -5.882 43.336 -12.766 1.00 32.94 295 ALA A CA 1
ATOM 2260 C C . ALA A 1 295 ? -6.532 42.326 -11.800 1.00 32.94 295 ALA A C 1
ATOM 2262 O O . ALA A 1 295 ? -6.245 41.129 -11.853 1.00 32.94 295 ALA A O 1
ATOM 2263 N N . GLY A 1 296 ? -7.370 42.820 -10.885 1.00 33.16 296 GLY A N 1
ATOM 2264 C CA . GLY A 1 296 ? -8.150 42.009 -9.944 1.00 33.16 296 GLY A CA 1
ATOM 2265 C C . GLY A 1 296 ? -9.476 41.510 -10.543 1.00 33.16 296 GLY A C 1
ATOM 2266 O O . GLY A 1 296 ? -9.937 42.057 -11.543 1.00 33.16 296 GLY A O 1
ATOM 2267 N N . PRO A 1 297 ? -10.102 40.476 -9.949 1.00 33.75 297 PRO A N 1
ATOM 2268 C CA . PRO A 1 297 ? -11.313 39.862 -10.488 1.00 33.75 297 PRO A CA 1
ATOM 2269 C C . PRO A 1 297 ? -12.578 40.689 -10.204 1.00 33.75 297 PRO A C 1
ATOM 2271 O O . PRO A 1 297 ? -12.736 41.266 -9.125 1.00 33.75 297 PRO A O 1
ATOM 2274 N N . ALA A 1 298 ? -13.491 40.700 -11.178 1.00 35.97 298 ALA A N 1
ATOM 2275 C CA . ALA A 1 298 ? -14.792 41.361 -11.125 1.00 35.97 298 ALA A CA 1
ATOM 2276 C C . ALA A 1 298 ? -15.719 40.752 -10.053 1.00 35.97 298 ALA A C 1
ATOM 2278 O O . ALA A 1 298 ? -15.786 39.534 -9.883 1.00 35.97 298 ALA A O 1
ATOM 2279 N N . ARG A 1 299 ? -16.442 41.620 -9.332 1.00 35.47 299 ARG A N 1
ATOM 2280 C CA . ARG A 1 299 ? -17.517 41.259 -8.392 1.00 35.47 299 ARG A CA 1
ATOM 2281 C C . ARG A 1 299 ? -18.859 41.110 -9.132 1.00 35.47 299 ARG A C 1
ATOM 2283 O O . ARG A 1 299 ? -19.066 41.817 -10.115 1.00 35.47 299 ARG A O 1
ATOM 2290 N N . PRO A 1 300 ? -19.775 40.248 -8.654 1.00 36.31 300 PRO A N 1
ATOM 2291 C CA . PRO A 1 300 ? -21.094 40.072 -9.256 1.00 36.31 300 PRO A CA 1
ATOM 2292 C C . PRO A 1 300 ? -22.023 41.252 -8.927 1.00 36.31 300 PRO A C 1
ATOM 2294 O O . PRO A 1 300 ? -21.955 41.823 -7.836 1.00 36.31 300 PRO A O 1
ATOM 2297 N N . ALA A 1 301 ? -22.884 41.605 -9.883 1.00 40.44 301 ALA A N 1
ATOM 2298 C CA . ALA A 1 301 ? -23.863 42.677 -9.760 1.00 40.44 301 ALA A CA 1
ATOM 2299 C C . ALA A 1 301 ? -24.983 42.299 -8.777 1.00 40.44 301 ALA A C 1
ATOM 2301 O O . ALA A 1 301 ? -25.573 41.223 -8.862 1.00 40.44 301 ALA A O 1
ATOM 2302 N N . ALA A 1 302 ? -25.264 43.208 -7.844 1.00 36.03 302 ALA A N 1
ATOM 2303 C CA . ALA A 1 302 ? -26.387 43.127 -6.926 1.00 36.03 302 ALA A CA 1
ATOM 2304 C C . ALA A 1 302 ? -27.647 43.698 -7.592 1.00 36.03 302 ALA A C 1
ATOM 2306 O O . ALA A 1 302 ? -27.653 44.842 -8.042 1.00 36.03 302 ALA A O 1
ATOM 2307 N N . HIS A 1 303 ? -28.714 42.903 -7.609 1.00 39.59 303 HIS A N 1
ATOM 2308 C CA . HIS A 1 303 ? -30.075 43.351 -7.891 1.00 39.59 303 HIS A CA 1
ATOM 2309 C C . HIS A 1 303 ? -30.573 44.252 -6.751 1.00 39.59 303 HIS A C 1
ATOM 2311 O O . HIS A 1 303 ? -30.455 43.888 -5.578 1.00 39.59 303 HIS A O 1
ATOM 2317 N N . ARG A 1 304 ? -31.187 45.389 -7.090 1.00 35.72 304 ARG A N 1
ATOM 2318 C CA . ARG A 1 304 ? -32.097 46.143 -6.212 1.00 35.72 304 ARG A CA 1
ATOM 2319 C C . ARG A 1 304 ? -33.263 46.745 -7.020 1.00 35.72 304 ARG A C 1
ATOM 2321 O O . ARG A 1 304 ? -33.159 46.789 -8.243 1.00 35.72 304 ARG A O 1
ATOM 2328 N N . PRO A 1 305 ? -34.382 47.088 -6.354 1.00 43.34 305 PRO A N 1
ATOM 2329 C CA . PRO A 1 305 ? -35.737 46.928 -6.887 1.00 43.34 305 PRO A CA 1
ATOM 2330 C C . PRO A 1 305 ? -36.400 48.246 -7.319 1.00 43.34 305 PRO A C 1
ATOM 2332 O O . PRO A 1 305 ? -35.949 49.317 -6.923 1.00 43.34 305 PRO A O 1
ATOM 2335 N N . GLY A 1 306 ? -37.547 48.124 -7.999 1.00 39.19 306 GLY A N 1
ATOM 2336 C CA . GLY A 1 306 ? -38.671 49.056 -7.858 1.00 39.19 306 GLY A CA 1
ATOM 2337 C C . GLY A 1 306 ? -39.048 49.880 -9.089 1.00 39.19 306 GLY A C 1
ATOM 2338 O O . GLY A 1 306 ? -38.477 50.943 -9.312 1.00 39.19 306 GLY A O 1
ATOM 2339 N N . SER A 1 307 ? -40.088 49.420 -9.785 1.00 36.66 307 SER A N 1
ATOM 2340 C CA . SER A 1 307 ? -41.222 50.212 -10.289 1.00 36.66 307 SER A CA 1
ATOM 2341 C C . SER A 1 307 ? -42.358 49.250 -10.606 1.00 36.66 307 SER A C 1
ATOM 2343 O O . SER A 1 307 ? -42.067 48.298 -11.368 1.00 36.66 307 SER A O 1
#